Protein 7AB8 (pdb70)

Sequence (307 aa):
ENNCLNAAKACNLNDTCKKYRSAYISPCTSRVSTAEVCNKRKCHKALRQFFDDKVPPKHSYGMLYCSCPLGDQSACSERRRQTIVPACSYEDKERPNCLTLQVSCKTNYICRSRLADFFTNCQQPEPLSLSGCLKENYADCLLSYSGLIGTVMTPNYLRSSPKISVSPFCDCSSSSGNSKEECDRFTEFFTDNACLRNAIQAFGNGTGSEFLEQGRGCLLKEIHLNVTDLDLGYRTKEELIFRYCSGPCHDAETNYDKILNNLTHNKKLDKDTPSRTCCRPIAFDDDISFLDDSLEYHTLKKHSAKKCACV

Nearest PDB structures (foldseek):
  7ab8-assembly1_A  TM=1.005E+00  e=1.266E-38  Danio rerio
  8os6-assembly1_I  TM=9.815E-01  e=1.577E-31  Danio rerio
  8os6-assembly1_Q  TM=9.746E-01  e=8.731E-32  Danio rerio
  8os6-assembly1_K  TM=9.728E-01  e=1.507E-30  Danio rerio
  7aml-assembly1_E  TM=9.834E-01  e=1.692E-29  Danio rerio

Structure (mmCIF, N/CA/C/O backbone):
data_7AB8
#
_entry.id   7AB8
#
_cell.length_a   125.067
_cell.length_b   55.544
_cell.length_c   70.961
_cell.angle_alpha   90.000
_cell.angle_beta   90.000
_cell.angle_gamma   90.000
#
_symmetry.space_group_name_H-M   'P 21 21 2'
#
loop_
_entity.id
_entity.type
_entity.pdbx_description
1 polymer 'GDNF family receptor alpha'
2 polymer 'Glial cell line-derived neurotrophic factor'
3 branched 2-acetamido-2-deoxy-beta-D-glucopyranose-(1-4)-2-acetamido-2-deoxy-beta-D-glucopyranose
4 non-polymer 1,2-ETHANEDIOL
5 non-polymer DI(HYDROXYETHYL)ETHER
6 water water
#
loop_
_atom_site.group_PDB
_atom_site.id
_atom_site.type_symbol
_atom_site.label_atom_id
_atom_site.label_alt_id
_atom_site.label_comp_id
_atom_site.label_asym_id
_atom_site.label_entity_id
_atom_site.label_seq_id
_atom_site.pdbx_PDB_ins_code
_atom_site.Cartn_x
_atom_site.Cartn_y
_atom_site.Cartn_z
_atom_site.occupancy
_atom_site.B_iso_or_equiv
_atom_site.auth_seq_id
_atom_site.auth_comp_id
_atom_site.auth_asym_id
_atom_site.auth_atom_id
_atom_site.pdbx_PDB_model_num
ATOM 1 N N . GLU A 1 1 ? -26.55100 -7.98900 0.12000 1.000 36.61608 150 GLU A N 1
ATOM 2 C CA . GLU A 1 1 ? -26.00400 -6.72300 -0.35400 1.000 40.72201 150 GLU A CA 1
ATOM 3 C C . GLU A 1 1 ? -26.81000 -6.17300 -1.52800 1.000 38.29784 150 GLU A C 1
ATOM 4 O O . GLU A 1 1 ? -27.54000 -6.90900 -2.19200 1.000 39.86569 150 GLU A O 1
ATOM 15 N N . ASN A 1 2 ? -26.67200 -4.87200 -1.77400 1.000 34.44832 151 ASN A N 1
ATOM 16 C CA . ASN A 1 2 ? -27.31100 -4.21500 -2.91200 1.000 29.78215 151 ASN A CA 1
ATOM 17 C C . ASN A 1 2 ? -26.40300 -4.39900 -4.12300 1.000 32.87172 151 ASN A C 1
ATOM 18 O O . ASN A 1 2 ? -25.38500 -3.71800 -4.26200 1.000 22.58188 151 ASN A O 1
ATOM 29 N N . ASN A 1 3 ? -26.78000 -5.32300 -5.01200 1.000 22.78819 152 ASN A N 1
ATOM 30 C CA . ASN A 1 3 ? -25.93200 -5.63500 -6.15900 1.000 18.95225 152 ASN A CA 1
ATOM 31 C C . ASN A 1 3 ? -25.83600 -4.45500 -7.12100 1.000 17.01781 152 ASN A C 1
ATOM 32 O O . ASN A 1 3 ? -24.78300 -4.23100 -7.73000 1.000 14.28308 152 ASN A O 1
ATOM 43 N N . CYS A 1 4 ? -26.92000 -3.69100 -7.27800 1.000 13.63551 153 CYS A N 1
ATOM 44 C CA . CYS A 1 4 ? -26.868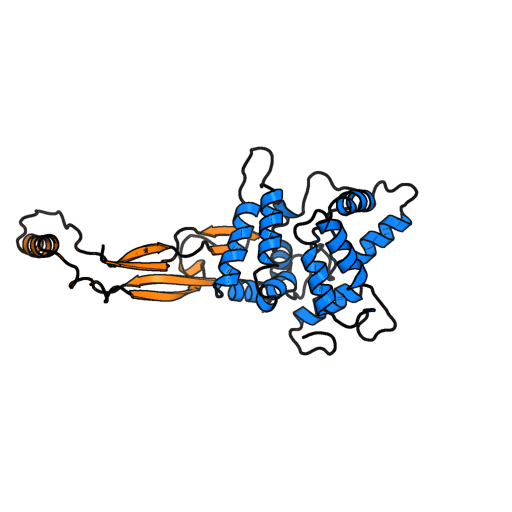00 -2.53100 -8.16400 1.000 18.69471 153 CYS A CA 1
ATOM 45 C C . CYS A 1 4 ? -25.97800 -1.43800 -7.58500 1.000 14.77025 153 CYS A C 1
ATOM 46 O O . CYS A 1 4 ? -25.27700 -0.74200 -8.32900 1.000 16.40008 153 CYS A O 1
ATOM 53 N N . LEU A 1 5 ? -25.99300 -1.27000 -6.26000 1.000 17.74078 154 LEU A N 1
ATOM 54 C CA . LEU A 1 5 ? -25.09900 -0.30300 -5.63200 1.000 15.60521 154 LEU A CA 1
ATOM 55 C C . LEU A 1 5 ? -23.64800 -0.75000 -5.74000 1.000 12.86513 154 LEU A C 1
ATOM 56 O O . LEU A 1 5 ? -22.75900 0.07100 -5.99600 1.000 18.03437 154 LEU A O 1
ATOM 72 N N . ASN A 1 6 ? -23.38800 -2.04700 -5.54800 1.000 12.29653 155 ASN A N 1
ATOM 73 C CA . ASN A 1 6 ? -22.03200 -2.56200 -5.70300 1.000 18.07176 155 ASN A CA 1
ATOM 74 C C . ASN A 1 6 ? -21.52900 -2.36600 -7.12800 1.000 13.83229 155 ASN A C 1
ATOM 75 O O . ASN A 1 6 ? -20.35100 -2.05800 -7.34300 1.000 21.68784 155 ASN A O 1
ATOM 86 N N . ALA A 1 7 ? -22.41100 -2.53800 -8.11500 1.000 13.66122 156 ALA A N 1
ATOM 87 C CA . ALA A 1 7 ? -22.01500 -2.32700 -9.50300 1.000 15.97918 156 ALA A CA 1
ATOM 88 C C . ALA A 1 7 ? -21.71500 -0.85900 -9.77600 1.000 17.17982 156 ALA A C 1
ATOM 89 O O . ALA A 1 7 ? -20.81400 -0.53900 -10.56100 1.000 12.27576 156 ALA A O 1
ATOM 96 N N . ALA A 1 8 ? -22.45900 0.04900 -9.14100 1.000 12.89708 157 ALA A N 1
ATOM 97 C CA . ALA A 1 8 ? -22.19100 1.47300 -9.31600 1.000 13.18913 157 ALA A CA 1
ATOM 98 C C . ALA A 1 8 ? -20.86700 1.86300 -8.67400 1.000 20.38376 157 ALA A C 1
ATOM 99 O O . ALA A 1 8 ? -20.12500 2.69100 -9.21600 1.000 16.16519 157 ALA A O 1
ATOM 106 N N . LYS A 1 9 ? -20.55600 1.27600 -7.51800 1.000 16.65099 158 LYS A N 1
ATOM 107 C CA . LYS A 1 9 ? -19.27300 1.52800 -6.87400 1.000 15.87704 158 LYS A CA 1
ATOM 108 C C . LYS A 1 9 ? -18.12200 1.02600 -7.73400 1.000 19.90816 158 LYS A C 1
ATOM 109 O O . LYS A 1 9 ? -17.14100 1.74300 -7.96200 1.000 13.81393 158 LYS A O 1
ATOM 128 N N . ALA A 1 10 ? -18.22800 -0.21300 -8.22000 1.000 17.48249 159 ALA A N 1
ATOM 129 C CA . ALA A 1 10 ? -17.18100 -0.77300 -9.06700 1.000 22.11276 159 ALA A CA 1
ATOM 130 C C . ALA A 1 10 ? -16.97100 0.06000 -10.32400 1.000 23.28710 159 ALA A C 1
ATOM 131 O O . ALA A 1 10 ? -15.84000 0.17300 -10.81300 1.000 30.55503 159 ALA A O 1
ATOM 138 N N . CYS A 1 11 ? -18.04000 0.65700 -10.85300 1.000 23.81953 160 CYS A N 1
ATOM 139 C CA . CYS A 1 11 ? -17.91900 1.48100 -12.05100 1.000 16.48850 160 CYS A CA 1
ATOM 140 C C . CYS A 1 11 ? -17.15600 2.76800 -11.76100 1.000 20.37012 160 CYS A C 1
ATOM 141 O O . CYS A 1 11 ? -16.23800 3.13700 -12.50200 1.000 11.10949 160 CYS A O 1
ATOM 148 N N . ASN A 1 12 ? -17.52400 3.46700 -10.68400 1.000 14.22575 161 ASN A N 1
ATOM 149 C CA . ASN A 1 12 ? -16.85100 4.71500 -10.34300 1.000 21.15421 161 ASN A CA 1
ATOM 150 C C . ASN A 1 12 ? -15.40200 4.49800 -9.92800 1.000 21.97833 161 ASN A C 1
ATOM 151 O O . ASN A 1 12 ? -14.61100 5.44700 -9.96700 1.000 18.82659 161 ASN A O 1
ATOM 162 N N . LEU A 1 13 ? -15.03500 3.28000 -9.53400 1.000 21.08768 162 LEU A N 1
ATOM 163 C CA . LEU A 1 13 ? -13.65100 2.94900 -9.22500 1.000 31.81925 162 LEU A CA 1
ATOM 164 C C . LEU A 1 13 ? -12.87200 2.48300 -10.44700 1.000 25.61298 162 LEU A C 1
ATOM 165 O O . LEU A 1 13 ? -11.67800 2.19100 -10.32900 1.000 31.40015 162 LEU A O 1
ATOM 181 N N . ASN A 1 14 ? -13.51600 2.40300 -11.60800 1.000 26.62484 163 ASN A N 1
ATOM 182 C CA . ASN A 1 14 ? -12.86000 2.06800 -12.86400 1.000 25.98489 163 ASN A CA 1
ATOM 183 C C . ASN A 1 14 ? -12.83300 3.30700 -13.74600 1.000 21.66391 163 ASN A C 1
ATOM 184 O O . ASN A 1 14 ? -13.87900 3.91500 -13.99700 1.000 21.06518 163 ASN A O 1
ATOM 195 N N . ASP A 1 15 ? -11.63800 3.67700 -14.21500 1.000 29.17245 164 ASP A N 1
ATOM 196 C CA . ASP A 1 15 ? -11.48000 4.93100 -14.94800 1.000 24.69155 164 ASP A CA 1
ATOM 197 C C . ASP A 1 15 ? -12.32900 4.95300 -16.21400 1.000 23.92340 164 ASP A C 1
ATOM 198 O O . ASP A 1 15 ? -12.90900 5.98800 -16.56100 1.000 27.35412 164 ASP A O 1
ATOM 207 N N . THR A 1 16 ? -12.41500 3.82200 -16.91600 1.000 25.05733 165 THR A N 1
ATOM 208 C CA . THR A 1 16 ? -13.18100 3.78300 -18.15800 1.000 19.35748 165 THR A CA 1
ATOM 209 C C . THR A 1 16 ? -14.67600 3.88800 -17.88800 1.000 20.55367 165 THR A C 1
ATOM 210 O O . THR A 1 16 ? -15.37500 4.69600 -18.51200 1.000 22.10942 165 THR A O 1
ATOM 221 N N . CYS A 1 17 ? -15.18700 3.07700 -16.95900 1.000 21.73425 166 CYS A N 1
ATOM 222 C CA . CYS A 1 17 ? -16.61900 3.09600 -16.67900 1.000 20.99233 166 CYS A CA 1
ATOM 223 C C . CYS A 1 17 ? -17.04200 4.41300 -16.04000 1.000 19.66921 166 CYS A C 1
ATOM 224 O O . CYS A 1 17 ? -18.10100 4.95500 -16.37500 1.000 12.30961 166 CYS A O 1
ATOM 231 N N . LYS A 1 18 ? -16.23200 4.93900 -15.11800 1.000 18.70210 167 LYS A N 1
ATOM 232 C CA . LYS A 1 18 ? -16.55900 6.21100 -14.47900 1.000 17.94124 167 LYS A CA 1
ATOM 233 C C . LYS A 1 18 ? -16.69100 7.32500 -15.50900 1.000 17.62954 167 LYS A C 1
ATOM 234 O O . LYS A 1 18 ? -17.63200 8.12500 -15.45900 1.000 19.38075 167 LYS A O 1
ATOM 253 N N . LYS A 1 19 ? -15.75400 7.38600 -16.45700 1.000 25.32068 168 LYS A N 1
ATOM 254 C CA . LYS A 1 19 ? -15.75700 8.46000 -17.44600 1.000 16.33421 168 LYS A CA 1
ATOM 255 C C . LYS A 1 19 ? -17.01000 8.41400 -18.31100 1.000 20.45943 168 LYS A C 1
ATOM 256 O O . LYS A 1 19 ? -17.71300 9.42000 -18.46300 1.000 18.23331 168 LYS A O 1
ATOM 275 N N . TYR A 1 20 ? -17.31100 7.24900 -18.88600 1.000 14.57532 169 TYR A N 1
ATOM 276 C CA . TYR A 1 20 ? -18.41900 7.15200 -19.82600 1.000 19.26050 169 TYR A CA 1
ATOM 277 C C . TYR A 1 20 ? -19.77600 7.08300 -19.14000 1.000 17.09368 169 TYR A C 1
ATOM 278 O O . TYR A 1 20 ? -20.78700 7.41400 -19.76800 1.000 19.89568 169 TYR A O 1
ATOM 296 N N . ARG A 1 21 ? -19.82600 6.67000 -17.87200 1.000 16.99275 170 ARG A N 1
ATOM 297 C CA . ARG A 1 21 ? -21.07100 6.77700 -17.11900 1.000 15.34145 170 ARG A CA 1
ATOM 298 C C . ARG A 1 21 ? -21.45000 8.23800 -16.91400 1.000 18.73287 170 ARG A C 1
ATOM 299 O O . ARG A 1 21 ? -22.59200 8.63700 -17.17300 1.000 13.34072 170 ARG A O 1
ATOM 320 N N . SER A 1 22 ? -20.49700 9.05200 -16.45300 1.000 18.59198 171 SER A N 1
ATOM 321 C CA . SER A 1 22 ? -20.74400 10.48400 -16.33000 1.000 17.24081 171 SER A CA 1
ATOM 322 C C . SER A 1 22 ? -20.96900 11.12800 -17.69000 1.000 19.25276 171 SER A C 1
ATOM 323 O O . SER A 1 22 ? -21.68200 12.13300 -17.79200 1.000 17.27809 171 SER A O 1
ATOM 331 N N . ALA A 1 23 ? -20.37900 10.56000 -18.74500 1.000 15.33830 172 ALA A N 1
ATOM 332 C CA . ALA A 1 23 ? -20.51700 11.12800 -20.08000 1.000 13.68958 172 ALA A CA 1
ATOM 333 C C . ALA A 1 23 ? -21.93600 11.01500 -20.62100 1.000 16.22021 172 ALA A C 1
ATOM 334 O O . ALA A 1 23 ? -22.28400 11.74400 -21.55500 1.000 14.13812 172 ALA A O 1
ATOM 341 N N . TYR A 1 24 ? -22.75900 10.11900 -20.07400 1.000 20.13849 173 TYR A N 1
ATOM 342 C CA . TYR A 1 24 ? -24.16400 10.07400 -20.45600 1.000 14.07014 173 TYR A CA 1
ATOM 343 C C . TYR A 1 24 ? -25.09900 10.63200 -19.39800 1.000 8.43339 173 TYR A C 1
ATOM 344 O O . TYR A 1 24 ? -26.17400 11.11900 -19.7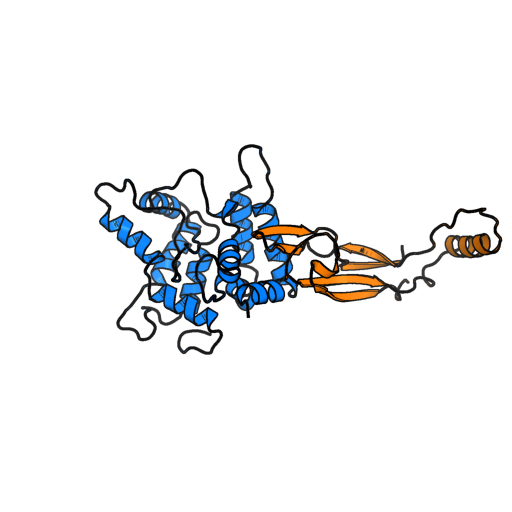4400 1.000 15.30256 173 TYR A O 1
ATOM 362 N N . ILE A 1 25 ? -24.70900 10.60000 -18.12300 1.000 11.01506 174 ILE A N 1
ATOM 363 C CA . ILE A 1 25 ? -25.55600 11.18400 -17.09000 1.000 13.82379 174 ILE A CA 1
ATOM 364 C C . ILE A 1 25 ? -25.65200 12.69800 -17.26000 1.000 13.57193 174 ILE A C 1
ATOM 365 O O . ILE A 1 25 ? -26.70500 13.29300 -16.99300 1.000 17.43447 174 ILE A O 1
ATOM 381 N N . SER A 1 26 ? -24.57800 13.34500 -17.74000 1.000 13.98856 175 SER A N 1
ATOM 382 C CA . SER A 1 26 ? -24.62500 14.79800 -17.91800 1.000 23.77736 175 SER A CA 1
ATOM 383 C C . SER A 1 26 ? -25.61500 15.20700 -19.00200 1.000 9.09397 175 SER A C 1
ATOM 384 O O . SER A 1 26 ? -26.51800 16.01400 -18.71700 1.000 16.56813 175 SER A O 1
ATOM 392 N N . PRO A 1 27 ? -25.52900 14.70500 -20.24300 1.000 13.89704 176 PRO A N 1
ATOM 393 C CA . PRO A 1 27 ? -26.53900 15.10500 -21.23700 1.000 15.99130 176 PRO A CA 1
ATOM 394 C C . PRO A 1 27 ? -27.93200 14.58600 -20.92500 1.000 20.20751 176 PRO A C 1
ATOM 395 O O . PRO A 1 27 ? -28.91600 15.22200 -21.32200 1.000 18.62801 176 PRO A O 1
ATOM 406 N N . CYS A 1 28 ? -28.05700 13.45800 -20.22900 1.000 17.28723 177 CYS A N 1
ATOM 407 C CA . CYS A 1 28 ? -29.38600 12.96400 -19.89500 1.000 19.78072 177 CYS A CA 1
ATOM 408 C C . CYS A 1 28 ? -30.00600 13.67900 -18.69600 1.000 13.72419 177 CYS A C 1
ATOM 409 O O . CYS A 1 28 ? -31.14500 13.35900 -18.33200 1.000 14.86679 177 CYS A O 1
ATOM 416 N N . THR A 1 29 ? -29.29200 14.62300 -18.06400 1.000 18.92579 178 THR A N 1
ATOM 417 C CA . THR A 1 29 ? -29.84700 15.39000 -16.95500 1.000 18.27472 178 THR A CA 1
ATOM 418 C C . THR A 1 29 ? -29.67500 16.89500 -17.12000 1.000 20.25040 178 THR A C 1
ATOM 419 O O . THR A 1 29 ? -29.97000 17.63900 -16.18000 1.000 16.61226 178 THR A O 1
ATOM 430 N N . SER A 1 30 ? -29.22100 17.36700 -18.28100 1.000 20.90122 179 SER A N 1
ATOM 431 C CA . SER A 1 30 ? -28.94200 18.78400 -18.49900 1.000 19.55660 179 SER A CA 1
ATOM 432 C C . SER A 1 30 ? -30.04600 19.38400 -19.35900 1.000 18.56695 179 SER A C 1
ATOM 433 O O . SER A 1 30 ? -30.18700 19.03500 -20.53600 1.000 19.40896 179 SER A O 1
ATOM 441 N N . ARG A 1 31 ? -30.82100 20.28800 -18.76900 1.000 16.85812 180 ARG A N 1
ATOM 442 C CA . ARG A 1 31 ? -31.84300 21.00900 -19.51200 1.000 17.68155 180 ARG A CA 1
ATOM 443 C C . ARG A 1 31 ? -31.19400 22.02300 -20.44800 1.000 18.53971 180 ARG A C 1
ATOM 444 O O . ARG A 1 31 ? -30.26800 22.74200 -20.06300 1.000 35.73837 180 ARG A O 1
ATOM 465 N N . VAL A 1 32 ? -31.67600 22.07000 -21.69000 1.000 16.91514 181 VAL A N 1
ATOM 466 C CA . VAL A 1 32 ? -31.16200 22.99200 -22.69600 1.000 20.03231 181 VAL A CA 1
ATOM 467 C C . VAL A 1 32 ? -32.24400 23.89000 -23.27500 1.000 25.12386 181 VAL A C 1
ATOM 468 O O . VAL A 1 32 ? -31.93700 24.75100 -24.10600 1.000 17.37909 181 VAL A O 1
ATOM 481 N N . SER A 1 33 ? -33.49900 23.71200 -22.87000 1.000 20.54896 182 SER A N 1
ATOM 482 C CA . SER A 1 33 ? -34.58200 24.58600 -23.29300 1.000 16.42796 182 SER A CA 1
ATOM 483 C C . SER A 1 33 ? -35.66900 24.54200 -22.23200 1.000 18.74454 182 SER A C 1
ATOM 484 O O . SER A 1 33 ? -35.71500 23.63100 -21.40300 1.000 16.73792 182 SER A O 1
ATOM 492 N N . THR A 1 34 ? -36.55500 25.53400 -22.26700 1.000 15.68738 183 THR A N 1
ATOM 493 C CA . THR A 1 34 ? -37.61600 25.59400 -21.26800 1.000 18.66056 183 THR A CA 1
ATOM 494 C C . THR A 1 34 ? -38.72200 24.57600 -21.50500 1.000 17.01194 183 THR A C 1
ATOM 495 O O . THR A 1 34 ? -39.63600 24.48200 -20.67600 1.000 22.29211 183 THR A O 1
ATOM 506 N N . ALA A 1 35 ? -38.67000 23.81400 -22.59800 1.000 17.73152 184 ALA A N 1
ATOM 507 C CA . ALA A 1 35 ? -39.73500 22.88600 -22.94000 1.000 31.45484 184 ALA A CA 1
ATOM 508 C C . ALA A 1 35 ? -39.36700 21.42700 -22.72900 1.000 21.81207 184 ALA A C 1
ATOM 509 O O . ALA A 1 35 ? -40.26500 20.58100 -22.70700 1.000 31.98159 184 ALA A O 1
ATOM 516 N N . GLU A 1 36 ? -38.08300 21.10900 -22.59500 1.000 25.17034 185 GLU A N 1
ATOM 517 C CA . GLU A 1 36 ? -37.63800 19.72900 -22.53300 1.000 40.61896 185 GLU A CA 1
ATOM 518 C C . GLU A 1 36 ? -36.60600 19.59900 -21.42700 1.000 37.25887 185 GLU A C 1
ATOM 519 O O . GLU A 1 36 ? -35.71600 20.44600 -21.29100 1.000 30.50855 185 GLU A O 1
ATOM 531 N N . VAL A 1 37 ? -36.72900 18.52500 -20.64200 1.000 32.33082 186 VAL A N 1
ATOM 532 C CA . VAL A 1 37 ? -35.81500 18.31900 -19.52300 1.000 25.78524 186 VAL A CA 1
ATOM 533 C C . VAL A 1 37 ? -34.40700 18.00000 -19.99700 1.000 18.92377 186 VAL A C 1
ATOM 534 O O . VAL A 1 37 ? -33.45800 18.08100 -19.21200 1.000 27.38082 186 VAL A O 1
ATOM 547 N N . CYS A 1 38 ? -34.24200 17.63900 -21.26600 1.000 19.08087 187 CYS A N 1
ATOM 548 C CA . CYS A 1 38 ? -32.95200 17.18100 -21.75900 1.000 14.16191 187 CYS A CA 1
ATOM 549 C C . CYS A 1 38 ? -32.92700 17.28400 -23.27500 1.000 11.61955 187 CYS A C 1
ATOM 550 O O . CYS A 1 38 ? -33.95900 17.46700 -23.92500 1.000 25.28256 187 CYS A O 1
ATOM 557 N N . ASN A 1 39 ? -31.72300 17.15800 -23.82800 1.000 12.75595 188 ASN A N 1
ATOM 558 C CA . ASN A 1 39 ? -31.53800 16.89200 -25.25300 1.000 17.24691 188 ASN A CA 1
ATOM 559 C C . ASN A 1 39 ? -31.57900 15.37800 -25.41100 1.000 17.91334 188 ASN A C 1
ATOM 560 O O . ASN A 1 39 ? -30.58500 14.68900 -25.16900 1.000 17.67574 188 ASN A O 1
ATOM 571 N N . LYS A 1 40 ? -32.74200 14.85600 -25.81000 1.000 23.63611 189 LYS A N 1
ATOM 572 C CA . LYS A 1 40 ? -32.92200 13.41000 -25.88800 1.000 23.73971 189 LYS A CA 1
ATOM 573 C C . LYS A 1 40 ? -31.97900 12.77700 -26.90200 1.000 19.55737 189 LYS A C 1
ATOM 574 O O . LYS A 1 40 ? -31.52600 11.64300 -26.70100 1.000 25.12324 189 LYS A O 1
ATOM 593 N N . ARG A 1 41 ? -31.67900 13.48500 -27.99400 1.000 21.51533 190 ARG A N 1
ATOM 594 C CA . ARG A 1 41 ? -30.72700 12.98200 -28.98000 1.000 23.73297 190 ARG A CA 1
ATOM 595 C C . ARG A 1 41 ? -29.37600 12.70600 -28.33700 1.000 19.97883 190 ARG A C 1
ATOM 596 O O . ARG A 1 41 ? -28.84700 11.59200 -28.41400 1.000 23.78494 190 ARG A O 1
ATOM 617 N N . LYS A 1 42 ? -28.80000 13.72400 -27.69200 1.000 24.68770 191 LYS A N 1
ATOM 618 C CA . LYS A 1 42 ? -27.49300 13.56100 -27.06800 1.000 21.66575 191 LYS A CA 1
ATOM 619 C C . LYS A 1 42 ? -27.53500 12.55800 -25.92100 1.000 17.41621 191 LYS A C 1
ATOM 620 O O . LYS A 1 42 ? -26.53200 11.89200 -25.64300 1.000 17.33698 191 LYS A O 1
ATOM 639 N N . CYS A 1 43 ? -28.67600 12.43000 -25.24000 1.000 19.41852 192 CYS A N 1
ATOM 640 C CA . CYS A 1 43 ? -28.78000 11.42800 -24.18400 1.000 22.71420 192 CYS A CA 1
ATOM 641 C C . CYS A 1 43 ? -28.69100 10.01500 -24.76300 1.000 13.00561 192 CYS A C 1
ATOM 642 O O . CYS A 1 43 ? -27.92000 9.18000 -24.28100 1.000 11.98907 192 CYS A O 1
ATOM 649 N N . HIS A 1 44 ? -29.43500 9.74900 -25.84100 1.000 17.32260 193 HIS A N 1
ATOM 650 C CA . HIS A 1 44 ? -29.36900 8.43400 -26.47600 1.000 13.77488 193 HIS A CA 1
ATOM 651 C C . HIS A 1 44 ? -27.99000 8.17600 -27.06500 1.000 15.11946 193 HIS A C 1
ATOM 652 O O . HIS A 1 44 ? -27.46600 7.06100 -26.96700 1.000 20.88846 193 HIS A O 1
ATOM 666 N N . LYS A 1 45 ? -27.38600 9.19800 -27.67600 1.000 16.98097 194 LYS A N 1
ATOM 667 C CA . LYS A 1 45 ? -26.06800 9.03900 -28.28300 1.000 18.45431 194 LYS A CA 1
ATOM 668 C C . LYS A 1 45 ? -25.02500 8.66100 -27.23900 1.000 14.06823 194 LYS A C 1
ATOM 669 O O . LYS A 1 45 ? -24.21500 7.75200 -27.45100 1.000 17.37570 194 LYS A O 1
ATOM 688 N N . ALA A 1 46 ? -25.03400 9.35100 -26.09600 1.000 14.31748 195 ALA A N 1
ATOM 689 C CA . ALA A 1 46 ? -24.07000 9.04900 -25.04500 1.000 11.48230 195 ALA A CA 1
ATOM 690 C C . ALA A 1 46 ? -24.37000 7.71600 -24.37200 1.000 13.79474 195 ALA A C 1
ATOM 691 O O . ALA A 1 46 ? -23.44800 7.04200 -23.89800 1.000 14.30707 195 ALA A O 1
ATOM 698 N N . LEU A 1 47 ? -25.64500 7.32000 -24.31800 1.000 13.01259 196 LEU A N 1
ATOM 699 C CA . LEU A 1 47 ? -25.98500 5.99200 -23.81900 1.000 22.72272 196 LEU A CA 1
ATOM 700 C C . LEU A 1 47 ? -25.42300 4.90700 -24.72600 1.000 21.45597 196 LEU A C 1
ATOM 701 O O . LEU A 1 47 ? -24.86600 3.91200 -24.24700 1.000 17.85616 196 LEU A O 1
ATOM 717 N N . ARG A 1 48 ? -25.56400 5.08100 -26.04400 1.000 18.69276 197 ARG A N 1
ATOM 718 C CA . ARG A 1 48 ? -24.98000 4.12900 -26.98400 1.000 25.89240 197 ARG A CA 1
ATOM 719 C C . ARG A 1 48 ? -23.46800 4.06000 -26.82400 1.000 19.77792 197 ARG A C 1
ATOM 720 O O . ARG A 1 48 ? -22.87400 2.97900 -26.90600 1.000 18.69574 197 ARG A O 1
ATOM 741 N N . GLN A 1 49 ? -22.83200 5.20900 -26.58700 1.000 12.39164 198 GLN A N 1
ATOM 742 C CA . GLN A 1 49 ? -21.38700 5.23600 -26.39100 1.000 19.18762 198 GLN A CA 1
ATOM 743 C C . GLN A 1 49 ? -20.98200 4.46200 -25.14200 1.000 19.42522 198 GLN A C 1
ATOM 744 O O . GLN A 1 49 ? -19.94800 3.78500 -25.13100 1.000 17.44039 198 GLN A O 1
ATOM 758 N N . PHE A 1 50 ? -21.79100 4.54200 -24.08200 1.000 21.43339 199 PHE A N 1
ATOM 759 C CA . PHE A 1 50 ? -21.44900 3.86400 -22.83400 1.000 14.94592 199 PHE A CA 1
ATOM 760 C C . PHE A 1 50 ? -21.38600 2.35400 -23.02600 1.000 15.39844 199 PHE A C 1
ATOM 761 O O . PHE A 1 50 ? -20.43200 1.70100 -22.59000 1.000 17.79178 199 PHE A O 1
ATOM 778 N N . PHE A 1 51 ? -22.39300 1.77900 -23.68100 1.000 14.86354 200 PHE A N 1
ATOM 779 C CA . PHE A 1 51 ? -22.41700 0.33500 -23.87300 1.000 25.82087 200 PHE A CA 1
ATOM 780 C C . PHE A 1 51 ? -21.46600 -0.12900 -24.96700 1.000 25.35895 200 PHE A C 1
ATOM 781 O O . PHE A 1 51 ? -21.12800 -1.31700 -25.01200 1.000 33.80973 200 PHE A O 1
ATOM 798 N N A ASP A 1 52 ? -21.02900 0.77400 -25.84700 0.560 32.68491 201 ASP A N 1
ATOM 799 N N B ASP A 1 52 ? -21.02000 0.77400 -25.84300 0.440 32.62103 201 ASP A N 1
ATOM 800 C CA A ASP A 1 52 ? -20.06800 0.40600 -26.88000 0.560 34.07649 201 ASP A CA 1
ATOM 801 C CA B ASP A 1 52 ? -20.06500 0.39300 -26.87600 0.440 34.03235 201 ASP A CA 1
ATOM 802 C C A ASP A 1 52 ? -18.63500 0.43700 -26.36500 0.560 29.36835 201 ASP A C 1
ATOM 803 C C B ASP A 1 52 ? -18.62800 0.44400 -26.37400 0.440 29.40858 201 ASP A C 1
ATOM 804 O O A ASP A 1 52 ? -17.80900 -0.37400 -26.79900 0.560 33.67275 201 ASP A O 1
ATOM 805 O O B ASP A 1 52 ? -17.79300 -0.35000 -26.82200 0.440 33.69977 201 ASP A O 1
ATOM 822 N N . LYS A 1 53 ? -18.32200 1.35000 -25.44400 1.000 25.70928 202 LYS A N 1
ATOM 823 C CA . LYS A 1 53 ? -16.95100 1.55000 -24.99200 1.000 23.63761 202 LYS A CA 1
ATOM 824 C C . LYS A 1 53 ? -16.65000 0.96200 -23.61800 1.000 30.80011 202 LYS A C 1
ATOM 825 O O . LYS A 1 53 ? -15.47400 0.74400 -23.30700 1.000 23.44433 202 LYS A O 1
ATOM 845 N N . VAL A 1 54 ? -17.65800 0.70400 -22.79000 1.000 26.85652 203 VAL A N 1
ATOM 846 C CA . VAL A 1 54 ? -17.41600 0.15200 -21.45800 1.000 24.53527 203 VAL A CA 1
ATOM 847 C C . VAL A 1 54 ? -17.49200 -1.36900 -21.52600 1.000 18.83387 203 VAL A C 1
ATOM 848 O O . VAL A 1 54 ? -18.43600 -1.91500 -22.11700 1.000 20.84101 203 VAL A O 1
ATOM 861 N N . PRO A 1 55 ? -16.52500 -2.08500 -20.95400 1.000 19.30802 204 PRO A N 1
ATOM 862 C CA . PRO A 1 55 ? -16.57100 -3.54300 -21.00200 1.000 30.97688 204 PRO A CA 1
ATOM 863 C C . PRO A 1 55 ? -17.82700 -4.06500 -20.33300 1.000 26.29587 204 PRO A C 1
ATOM 864 O O . PRO A 1 55 ? -18.34800 -3.45100 -19.38300 1.000 22.97096 204 PRO A O 1
ATOM 875 N N . PRO A 1 56 ? -18.35200 -5.20100 -20.80100 1.000 28.12268 205 PRO A N 1
ATOM 876 C CA . PRO A 1 56 ? -19.63800 -5.68900 -20.27400 1.000 32.21909 205 PRO A CA 1
ATOM 877 C C . PRO A 1 56 ? -19.64200 -5.96000 -18.78000 1.000 25.81114 205 PRO A C 1
ATOM 878 O O . PRO A 1 56 ? -20.68600 -5.77900 -18.14200 1.000 23.54351 205 PRO A O 1
ATOM 889 N N . LYS A 1 57 ? -18.51700 -6.38000 -18.19400 1.000 24.40682 206 LYS A N 1
ATOM 890 C CA . LYS A 1 57 ? -18.51100 -6.69700 -16.76800 1.000 20.56610 206 LYS A CA 1
ATOM 891 C C . LYS A 1 57 ? -18.92400 -5.49900 -15.92100 1.000 26.32572 206 LYS A C 1
ATOM 892 O O . LYS A 1 57 ? -19.47600 -5.67200 -14.82800 1.000 21.98586 206 LYS A O 1
ATOM 911 N N . HIS A 1 58 ? -18.68100 -4.28300 -16.40900 1.000 19.05513 207 HIS A N 1
ATOM 912 C CA . HIS A 1 58 ? -19.14300 -3.08000 -15.72800 1.000 23.59774 207 HIS A CA 1
ATOM 913 C C . HIS A 1 58 ? -20.48000 -2.58900 -16.27100 1.000 21.21364 207 HIS A C 1
ATOM 914 O O . HIS A 1 58 ? -21.36700 -2.22500 -15.49000 1.000 19.53047 207 HIS A O 1
ATOM 928 N N . SER A 1 59 ? -20.64600 -2.57800 -17.59600 1.000 25.76273 208 SER A N 1
ATOM 929 C CA . SER A 1 59 ? -21.87600 -2.05400 -18.18200 1.000 15.85326 208 SER A CA 1
ATOM 930 C C . SER A 1 59 ? -23.04900 -3.00100 -17.95800 1.000 17.72540 208 SER A C 1
ATOM 931 O O . SER A 1 59 ? -24.15800 -2.55600 -17.64200 1.000 17.48904 208 SER A O 1
ATOM 939 N N . TYR A 1 60 ? -22.83300 -4.30900 -18.12500 1.000 17.49786 209 TYR A N 1
ATOM 940 C CA . TYR A 1 60 ? -23.88700 -5.26200 -17.79100 1.000 14.96383 209 TYR A CA 1
ATOM 941 C C . TYR A 1 60 ? -24.07700 -5.36800 -16.28500 1.000 15.77891 209 TYR A C 1
ATOM 942 O O . TYR A 1 60 ? -25.19100 -5.63200 -15.82000 1.000 20.45413 209 TYR A O 1
ATOM 960 N N . GLY A 1 61 ? -23.00000 -5.18700 -15.51400 1.000 18.99795 210 GLY A N 1
ATOM 961 C CA . GLY A 1 61 ? -23.10800 -5.26900 -14.06800 1.000 20.38253 210 GLY A CA 1
ATOM 962 C C . GLY A 1 61 ? -24.11400 -4.29500 -13.49400 1.000 13.87213 210 GLY A C 1
ATOM 963 O O . GLY A 1 61 ? -24.78700 -4.60100 -12.50500 1.000 19.77722 210 GLY A O 1
ATOM 967 N N . MET A 1 62 ? -24.24300 -3.11900 -14.10600 1.000 11.50484 211 MET A N 1
ATOM 968 C CA . MET A 1 62 ? -25.23600 -2.14000 -13.68400 1.000 12.86202 211 MET A CA 1
ATOM 969 C C . MET A 1 62 ? -26.58600 -2.36100 -14.35400 1.000 13.46640 211 MET A C 1
ATOM 970 O O . MET A 1 62 ? -27.62800 -2.23300 -13.70200 1.000 18.86230 211 MET A O 1
ATOM 984 N N . LEU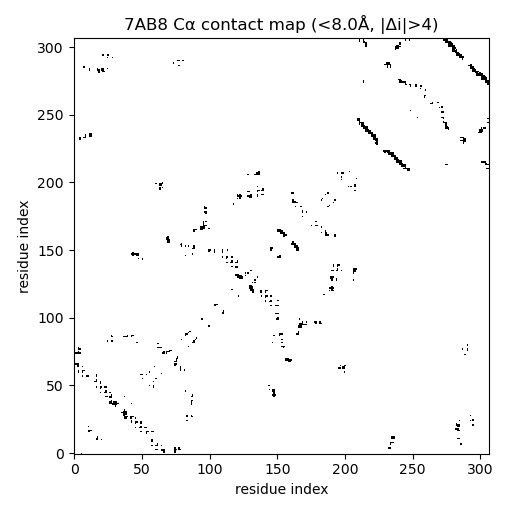 A 1 63 ? -26.59200 -2.69500 -15.64600 1.000 13.89709 212 LEU A N 1
ATOM 985 C CA . LEU A 1 63 ? -27.85500 -2.83400 -16.36300 1.000 11.89703 212 LEU A CA 1
ATOM 986 C C . LEU A 1 63 ? -28.59800 -4.09700 -15.94600 1.000 13.62610 212 LEU A C 1
ATOM 987 O O . LEU A 1 63 ? -29.83400 -4.10500 -15.88200 1.000 13.29342 212 LEU A O 1
ATOM 1003 N N . TYR A 1 64 ? -27.86800 -5.17400 -15.66000 1.000 16.27573 213 TYR A N 1
ATOM 1004 C CA . TYR A 1 64 ? -28.47000 -6.46400 -15.34600 1.000 19.94239 213 TYR A CA 1
ATOM 1005 C C . TYR A 1 64 ? -28.25300 -6.86600 -13.89000 1.000 14.47226 213 TYR A C 1
ATOM 1006 O O . TYR A 1 64 ? -28.25200 -8.05600 -13.56400 1.000 18.36984 213 TYR A O 1
ATOM 1024 N N . CYS A 1 65 ? -28.06600 -5.88800 -13.00400 1.000 21.66435 214 CYS A N 1
ATOM 1025 C CA . CYS A 1 65 ? -27.89900 -6.20500 -11.59300 1.000 17.26613 214 CYS A CA 1
ATOM 1026 C C . CYS A 1 65 ? -29.16500 -6.85900 -11.05300 1.000 17.94501 214 CYS A C 1
ATOM 1027 O O . CYS A 1 65 ? -30.28100 -6.55700 -11.48200 1.000 15.20596 214 CYS A O 1
ATOM 1034 N N . SER A 1 66 ? -2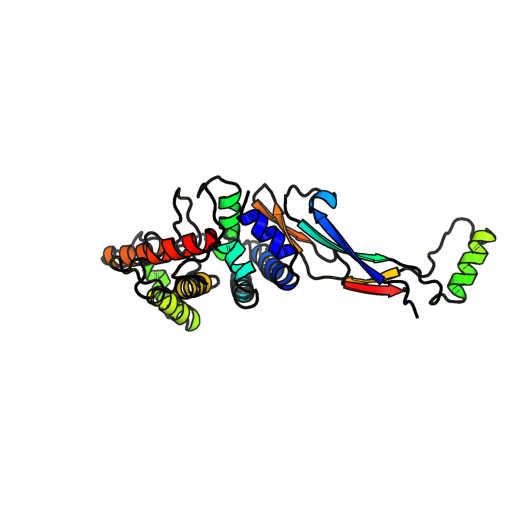8.98200 -7.77900 -10.11300 1.000 23.17462 215 SER A N 1
ATOM 1035 C CA . SER A 1 66 ? -30.08300 -8.54700 -9.55500 1.000 18.15494 215 SER A CA 1
ATOM 1036 C C . SER A 1 66 ? -30.57400 -7.90400 -8.26700 1.000 19.78732 215 SER A C 1
ATOM 1037 O O . SER A 1 66 ? -29.77600 -7.45500 -7.43700 1.000 24.11254 215 SER A O 1
ATOM 1045 N N . CYS A 1 67 ? -31.88900 -7.86600 -8.10100 1.000 18.22201 216 CYS A N 1
ATOM 1046 C CA . CYS A 1 67 ? -32.47900 -7.37100 -6.87100 1.000 17.20641 216 CYS A CA 1
ATOM 1047 C C . CYS A 1 67 ? -33.53800 -8.35800 -6.40900 1.000 17.36768 216 CYS A C 1
ATOM 1048 O O . CYS A 1 67 ? -34.14000 -9.06700 -7.23100 1.000 32.23904 216 CYS A O 1
ATOM 1055 N N . PRO A 1 68 ? -33.80600 -8.41000 -5.10600 1.000 25.20491 217 PRO A N 1
ATOM 1056 C CA . PRO A 1 68 ? -34.86200 -9.29500 -4.59500 1.000 35.59086 217 PRO A CA 1
ATOM 1057 C C . PRO A 1 68 ? -36.25600 -8.80300 -4.95300 1.000 42.72915 217 PRO A C 1
ATOM 1058 O O . PRO A 1 68 ? -37.10200 -9.58300 -5.40300 1.000 42.71741 217 PRO A O 1
ATOM 1069 N N . LEU A 1 69 ? -36.49800 -7.50900 -4.77100 1.000 44.72254 218 LEU A N 1
ATOM 1070 C CA . LEU A 1 69 ? -37.76700 -6.88800 -5.12300 1.000 45.68309 218 LEU A CA 1
ATOM 1071 C C . LEU A 1 69 ? -37.61300 -6.12100 -6.42900 1.000 41.06098 218 LEU A C 1
ATOM 1072 O O . LEU A 1 69 ? -36.64200 -5.38000 -6.60700 1.000 32.11011 218 LEU A O 1
ATOM 1088 N N . GLY A 1 70 ? -38.57300 -6.30000 -7.33800 1.000 46.08201 219 GLY A N 1
ATOM 1089 C CA . GLY A 1 70 ? -38.55000 -5.62100 -8.61800 1.000 25.04278 219 GLY A CA 1
ATOM 1090 C C . GLY A 1 70 ? -39.16500 -4.24200 -8.63400 1.000 43.00851 219 GLY A C 1
ATOM 1091 O O . GLY A 1 70 ? -39.11600 -3.56200 -9.66300 1.000 34.26354 219 GLY A O 1
ATOM 1095 N N . ASP A 1 71 ? -39.74700 -3.81100 -7.51800 1.000 32.77723 220 ASP A N 1
ATOM 1096 C CA . ASP A 1 71 ? -40.34000 -2.48700 -7.41200 1.000 52.68474 220 ASP A CA 1
ATOM 1097 C C . ASP A 1 71 ? -40.22400 -2.02000 -5.96900 1.000 42.67202 220 ASP A C 1
ATOM 1098 O O . ASP A 1 71 ? -40.15400 -2.83500 -5.04400 1.000 42.66379 220 ASP A O 1
ATOM 1107 N N . GLN A 1 72 ? -40.17100 -0.69500 -5.79600 1.000 38.84187 221 GLN A N 1
ATOM 1108 C CA . GLN A 1 72 ? -40.13500 -0.02800 -4.49600 1.000 59.86902 221 GLN A CA 1
ATOM 1109 C C . GLN A 1 72 ? -38.81800 -0.24200 -3.76000 1.000 58.22516 221 GLN A C 1
ATOM 1110 O O . GLN A 1 72 ? -38.57000 0.38700 -2.72600 1.000 56.16886 221 GLN A O 1
ATOM 1124 N N . SER A 1 73 ? -37.97800 -1.19300 -4.15100 1.000 46.32359 222 SER A N 1
ATOM 1125 C CA . SER A 1 73 ? -36.71000 -1.32800 -3.41600 1.000 39.67189 222 SER A CA 1
ATOM 1126 C C . SER A 1 73 ? -35.68300 -0.32800 -3.91800 1.000 36.42497 222 SER A C 1
ATOM 1127 O O . SER A 1 73 ? -35.81200 0.24500 -4.96800 1.000 29.39805 222 SER A O 1
ATOM 1135 N N . ALA A 1 74 ? -34.68400 -0.11900 -3.10200 1.000 21.23055 223 ALA A N 1
ATOM 1136 C CA . ALA A 1 74 ? -33.57400 0.78100 -3.40700 1.000 30.83825 223 ALA A CA 1
ATOM 1137 C C . ALA A 1 74 ? -32.71900 0.21100 -4.53400 1.000 25.46319 223 ALA A C 1
ATOM 1138 O O . ALA A 1 74 ? -32.31500 0.93900 -5.44900 1.000 18.20222 223 ALA A O 1
ATOM 1145 N N . CYS A 1 75 ? -32.41600 -1.09100 -4.45700 1.000 21.85638 224 CYS A N 1
ATOM 1146 C CA . CYS A 1 75 ? -31.88100 -1.85200 -5.58700 1.000 16.03390 224 CYS A CA 1
ATOM 1147 C C . CYS A 1 75 ? -32.64700 -1.60700 -6.88400 1.000 18.94488 224 CYS A C 1
ATOM 1148 O O . CYS A 1 75 ? -32.06700 -1.18800 -7.88800 1.000 17.12768 224 CYS A O 1
ATOM 1155 N N . SER A 1 76 ? -33.94600 -1.92700 -6.90000 1.000 21.66490 225 SER A N 1
ATOM 1156 C CA . SER A 1 76 ? -34.67600 -1.95700 -8.16300 1.000 29.27199 225 SER A CA 1
ATOM 1157 C C . SER A 1 76 ? -34.88700 -0.56500 -8.72600 1.000 14.46103 225 SER A C 1
ATOM 1158 O O . SER A 1 76 ? -34.91900 -0.39900 -9.94900 1.000 17.26144 225 SER A O 1
ATOM 1166 N N . GLU A 1 77 ? -35.05000 0.44000 -7.86200 1.000 13.71686 226 GLU A N 1
ATOM 1167 C CA . GLU A 1 77 ? -35.18300 1.80800 -8.35100 1.000 15.06805 226 GLU A CA 1
ATOM 1168 C C . GLU A 1 77 ? -33.86100 2.31700 -8.91200 1.000 18.32000 226 GLU A C 1
ATOM 1169 O O . GLU A 1 77 ? -33.84500 3.05700 -9.90300 1.000 14.09102 226 GLU A O 1
ATOM 1181 N N . ARG A 1 78 ? -32.74100 1.93200 -8.29500 1.000 17.09862 227 ARG A N 1
ATOM 1182 C CA . ARG A 1 78 ? -31.43900 2.27600 -8.85800 1.000 16.99313 227 ARG A CA 1
ATOM 1183 C C . ARG A 1 78 ? -31.24500 1.61600 -10.21700 1.000 16.21101 227 ARG A C 1
ATOM 1184 O O . ARG A 1 78 ? -30.75200 2.24800 -11.15900 1.000 15.03788 227 ARG A O 1
ATOM 1205 N N . ARG A 1 79 ? -31.63600 0.34500 -10.33900 1.000 14.12986 228 ARG A N 1
ATOM 1206 C CA . ARG A 1 79 ? -31.53800 -0.34600 -11.62000 1.000 10.72560 228 ARG A CA 1
ATOM 1207 C C . ARG A 1 79 ? -32.41400 0.32100 -12.67300 1.000 16.06874 228 ARG A C 1
ATOM 1208 O O . ARG A 1 79 ? -32.00100 0.47500 -13.82900 1.000 8.39278 228 ARG A O 1
ATOM 1229 N N . ARG A 1 80 ? -33.62700 0.72800 -12.28900 1.000 13.88207 229 ARG A N 1
ATOM 1230 C CA . ARG A 1 80 ? -34.51700 1.40600 -13.22500 1.000 18.95225 229 ARG A CA 1
ATOM 1231 C C . ARG A 1 80 ? -33.94600 2.74400 -13.67500 1.000 12.89094 229 ARG A C 1
ATOM 1232 O O . ARG A 1 80 ? -34.23700 3.20100 -14.78600 1.000 14.15626 229 ARG A O 1
ATOM 1253 N N . GLN A 1 81 ? -33.13200 3.38100 -12.83500 1.000 19.72629 230 GLN A N 1
ATOM 1254 C CA . GLN A 1 81 ? -32.54400 4.68000 -13.13500 1.000 15.48698 230 GLN A CA 1
ATOM 1255 C C . GLN A 1 81 ? -31.25800 4.58500 -13.94800 1.000 17.08430 230 GLN A C 1
ATOM 1256 O O . GLN A 1 81 ? -30.61600 5.61700 -14.17700 1.000 18.69299 230 GLN A O 1
ATOM 1270 N N . THR A 1 82 ? -30.87100 3.38400 -14.39100 1.000 14.50021 231 THR A N 1
ATOM 1271 C CA . THR A 1 82 ? -29.58100 3.21600 -15.05500 1.000 13.05835 231 THR A CA 1
ATOM 1272 C C . THR A 1 82 ? -29.51100 4.00900 -16.35500 1.000 12.90766 231 THR A C 1
ATOM 1273 O O . THR A 1 82 ? -28.48700 4.63400 -16.65600 1.000 13.69457 231 THR A O 1
ATOM 1284 N N . ILE A 1 83 ? -30.58900 3.99900 -17.13800 1.000 10.67768 232 ILE A N 1
ATOM 1285 C CA . ILE A 1 83 ? -30.61700 4.68100 -18.42600 1.000 14.85667 232 ILE A CA 1
ATOM 1286 C C . ILE A 1 83 ? -31.12700 6.11400 -18.30700 1.000 11.35130 232 ILE A C 1
ATOM 1287 O O . ILE A 1 83 ? -31.35000 6.76800 -19.33100 1.000 13.48620 232 ILE A O 1
ATOM 1303 N N . VAL A 1 84 ? -31.29900 6.61900 -17.08800 1.000 10.45172 233 VAL A N 1
ATOM 1304 C CA . VAL A 1 84 ? -31.91200 7.92400 -16.83300 1.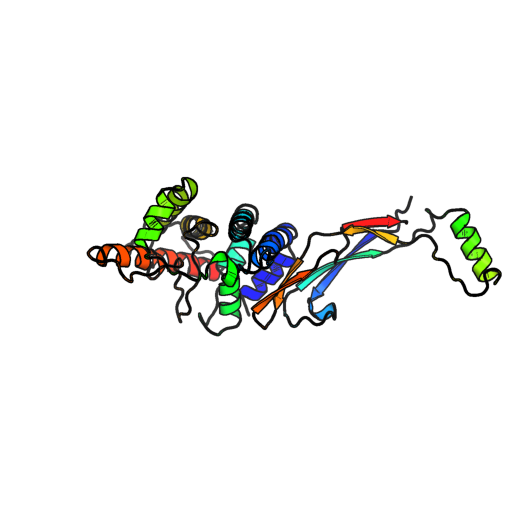000 8.54655 233 VAL A CA 1
ATOM 1305 C C . VAL A 1 84 ? -33.23900 7.98800 -17.58300 1.000 12.34410 233 VAL A C 1
ATOM 1306 O O . VAL A 1 84 ? -33.36900 8.75300 -18.55100 1.000 11.48640 233 VAL A O 1
ATOM 1319 N N . PRO A 1 85 ? -34.24600 7.21000 -17.17300 1.000 5.83191 234 PRO A N 1
ATOM 1320 C CA . PRO A 1 85 ? -35.47700 7.11200 -17.97600 1.000 10.33510 234 PRO A CA 1
ATOM 1321 C C . PRO A 1 85 ? -36.27400 8.40100 -18.05600 1.000 17.25123 234 PRO A C 1
ATOM 1322 O O . PRO A 1 85 ? -37.03400 8.56900 -19.01900 1.000 17.26048 234 PRO A O 1
ATOM 1333 N N . ALA A 1 86 ? -36.13600 9.31200 -17.08700 1.000 16.17641 235 ALA A N 1
ATOM 1334 C CA . ALA A 1 86 ? -36.85300 10.58100 -17.15600 1.000 21.60449 235 ALA A CA 1
ATOM 1335 C C . ALA A 1 86 ? -36.54200 11.34800 -18.43300 1.000 21.07659 235 ALA A C 1
ATOM 1336 O O . ALA A 1 86 ? -37.35400 12.17400 -18.86300 1.000 26.17213 235 ALA A O 1
ATOM 1343 N N . CYS A 1 87 ? -35.39300 11.08900 -19.04800 1.000 18.56071 236 CYS A N 1
ATOM 1344 C CA . CYS A 1 87 ? -35.01700 11.67400 -20.32700 1.000 20.53850 236 CYS A CA 1
ATOM 1345 C C . CYS A 1 87 ? -34.99000 10.66800 -21.46500 1.000 18.92102 236 CYS A C 1
ATOM 1346 O O . CYS A 1 87 ? -35.48200 10.96300 -22.55600 1.000 17.07127 236 CYS A O 1
ATOM 1353 N N . SER A 1 88 ? -34.43300 9.47900 -21.23300 1.000 13.72916 237 SER A N 1
ATOM 1354 C CA . SER A 1 88 ? -34.22100 8.51300 -22.30300 1.000 11.30941 237 SER A CA 1
ATOM 1355 C C . SER A 1 88 ? -35.45900 7.69100 -22.63000 1.000 15.67201 237 SER A C 1
ATOM 1356 O O . SER A 1 88 ? -35.49900 7.05700 -23.69000 1.000 15.57097 237 SER A O 1
ATOM 1364 N N . TYR A 1 89 ? -36.46700 7.68800 -21.75900 1.000 14.40943 238 TYR A N 1
ATOM 1365 C CA . TYR A 1 89 ? -37.51800 6.68100 -21.84300 1.000 17.45388 238 TYR A CA 1
ATOM 1366 C C . TYR A 1 89 ? -38.91100 7.28300 -21.69600 1.000 15.13424 238 TYR A C 1
ATOM 1367 O O . TYR A 1 89 ? -39.71800 7.22100 -22.63000 1.000 24.04334 238 TYR A O 1
ATOM 1385 N N . GLU A 1 90 ? -39.20600 7.85500 -20.53000 1.000 19.98802 239 GLU A N 1
ATOM 1386 C CA . GLU A 1 90 ? -40.51900 8.44400 -20.29800 1.000 32.18120 239 GLU A CA 1
ATOM 1387 C C . GLU A 1 90 ? -40.75700 9.60600 -21.25500 1.000 19.17105 239 GLU A C 1
ATOM 1388 O O . GLU A 1 90 ? -39.85600 10.40500 -21.52500 1.000 39.18204 239 GLU A O 1
ATOM 1400 N N . ASP A 1 91 ? -41.98100 9.69700 -21.77200 1.000 36.36657 240 ASP A N 1
ATOM 1401 C CA . ASP A 1 91 ? -42.31200 10.71000 -22.76200 1.000 39.92496 240 ASP A CA 1
ATOM 1402 C C . ASP A 1 91 ? -43.74400 11.17800 -22.55200 1.000 32.51642 240 ASP A C 1
ATOM 1403 O O . ASP A 1 91 ? -44.57100 10.47200 -21.96800 1.000 26.43854 240 ASP A O 1
ATOM 1412 N N . LYS A 1 92 ? -44.02100 12.39100 -23.03900 1.000 33.84044 241 LYS A N 1
ATOM 1413 C CA . LYS A 1 92 ? -45.37800 12.92700 -22.99100 1.000 45.92252 241 LYS A CA 1
ATOM 1414 C C . LYS A 1 92 ? -46.35300 12.00400 -23.71200 1.000 42.99027 241 LYS A C 1
ATOM 1415 O O . LYS A 1 92 ? -47.36200 11.57600 -23.14100 1.000 43.52173 241 LYS A O 1
ATOM 1434 N N . GLU A 1 93 ? -46.06200 11.68700 -24.96900 1.000 39.30313 242 GLU A N 1
ATOM 1435 C CA . GLU A 1 93 ? -46.90800 10.82600 -25.78100 1.000 52.37381 242 GLU A CA 1
ATOM 1436 C C . GLU A 1 93 ? -46.38200 9.39800 -25.74900 1.000 45.48019 242 GLU A C 1
ATOM 1437 O O . GLU A 1 93 ? -45.17300 9.16500 -25.84100 1.000 34.63206 242 GLU A O 1
ATOM 1449 N N . ARG A 1 94 ? -47.30100 8.44400 -25.61600 1.000 42.35622 243 ARG A N 1
ATOM 1450 C CA . ARG A 1 94 ? -46.96300 7.02500 -25.59000 1.000 36.12663 243 ARG A CA 1
ATOM 1451 C C . ARG A 1 94 ? -47.45100 6.37800 -26.87700 1.000 21.89962 243 ARG A C 1
ATOM 1452 O O . ARG A 1 94 ? -48.65000 6.08700 -27.01000 1.000 41.71604 243 ARG A O 1
ATOM 1473 N N . PRO A 1 95 ? -46.57800 6.13200 -27.84900 1.000 20.75756 244 PRO A N 1
ATOM 1474 C CA . PRO A 1 95 ? -47.04000 5.63300 -29.14700 1.000 23.85536 244 PRO A CA 1
ATOM 1475 C C . PRO A 1 95 ? -47.50700 4.18800 -29.06700 1.000 23.41676 244 PRO A C 1
ATOM 1476 O O . PRO A 1 95 ? -47.21400 3.45500 -28.12000 1.000 22.59666 244 PRO A O 1
ATOM 1487 N N . ASN A 1 96 ? -48.26200 3.79100 -30.08600 1.000 21.88802 245 ASN A N 1
ATOM 1488 C CA . ASN A 1 96 ? -48.58100 2.38400 -30.27400 1.000 26.82805 245 ASN A CA 1
ATOM 1489 C C . ASN A 1 96 ? -47.32500 1.63700 -30.70700 1.000 23.65482 245 ASN A C 1
ATOM 1490 O O . ASN A 1 96 ? -46.54000 2.13500 -31.51900 1.000 15.96049 245 ASN A O 1
ATOM 1501 N N . CYS A 1 97 ? -47.13100 0.43800 -30.15100 1.000 23.14047 246 CYS A N 1
ATOM 1502 C CA . CYS A 1 97 ? -45.87500 -0.27900 -30.35900 1.000 18.60911 246 CYS A CA 1
ATOM 1503 C C . CYS A 1 97 ? -45.64600 -0.59400 -31.83200 1.000 19.95959 246 CYS A C 1
ATOM 1504 O O . CYS A 1 97 ? -44.51100 -0.52700 -32.31800 1.000 18.80634 246 CYS A O 1
ATOM 1511 N N . LEU A 1 98 ? -46.71100 -0.93700 -32.56100 1.000 21.63511 247 LEU A N 1
ATOM 1512 C CA . LEU A 1 98 ? -46.56400 -1.21300 -33.98700 1.000 19.00775 247 LEU A CA 1
ATOM 1513 C C . LEU A 1 98 ? -46.19900 0.04900 -34.75800 1.000 20.95765 247 LEU A C 1
ATOM 1514 O O . LEU A 1 98 ? -45.41300 -0.00500 -35.71100 1.000 20.30122 247 LEU A O 1
ATOM 1530 N N . THR A 1 99 ? -46.76300 1.19400 -34.36300 1.000 21.83825 248 THR A N 1
ATOM 1531 C CA . THR A 1 99 ? -46.37100 2.45900 -34.97600 1.000 23.87734 248 THR A CA 1
ATOM 1532 C C . THR A 1 99 ? -44.91100 2.77600 -34.68000 1.000 23.06414 248 THR A C 1
ATOM 1533 O O . THR A 1 99 ? -44.17800 3.24900 -35.55700 1.000 21.27037 248 THR A O 1
ATOM 1544 N N . LEU A 1 100 ? -44.47200 2.51500 -33.44700 1.000 23.02861 249 LEU A N 1
ATOM 1545 C CA . LEU A 1 100 ? -43.06600 2.69500 -33.10300 1.000 17.49928 249 LEU A CA 1
ATOM 1546 C C . LEU A 1 100 ? -42.17300 1.75200 -33.89800 1.000 26.40396 249 LEU A C 1
ATOM 1547 O O . LEU A 1 100 ? -41.03800 2.11000 -34.23500 1.000 18.83797 249 LEU A O 1
ATOM 1563 N N . GLN A 1 101 ? -42.66600 0.55100 -34.21200 1.000 19.54985 250 GLN A N 1
ATOM 1564 C CA . GLN A 1 101 ? -41.85800 -0.40300 -34.96600 1.000 17.50828 250 GLN A CA 1
ATOM 1565 C C . GLN A 1 101 ? -41.66000 0.05000 -36.40600 1.000 17.13332 250 GLN A C 1
ATOM 1566 O O . GLN A 1 101 ? -40.57400 -0.12200 -36.97000 1.000 24.72985 250 GLN A O 1
ATOM 1580 N N . VAL A 1 102 ? -42.70000 0.61800 -37.02000 1.000 22.42136 251 VAL A N 1
ATOM 1581 C CA . VAL A 1 102 ? -42.55200 1.18000 -38.36000 1.000 20.61593 251 VAL A CA 1
ATOM 1582 C C . VAL A 1 102 ? -41.49700 2.27800 -38.35200 1.000 19.71505 251 VAL A C 1
ATOM 1583 O O . VAL A 1 102 ? -40.62500 2.33500 -39.22900 1.000 21.52376 251 VAL A O 1
ATOM 1596 N N . SER A 1 103 ? -41.55300 3.15700 -37.34800 1.000 16.34336 252 SER A N 1
ATOM 1597 C CA . SER A 1 103 ? -40.57500 4.23400 -37.24100 1.000 19.67453 252 SER A CA 1
ATOM 1598 C C . SER A 1 103 ? -39.16500 3.68700 -37.06000 1.000 13.17730 252 SER A C 1
ATOM 1599 O O . SER A 1 103 ? -38.21600 4.17900 -37.68100 1.000 16.25789 252 SER A O 1
ATOM 1607 N N . CYS A 1 104 ? -39.01000 2.66300 -36.21600 1.000 19.62723 253 CYS A N 1
ATOM 1608 C CA . CYS A 1 104 ? -37.69200 2.08000 -35.99000 1.000 12.00466 253 CYS A CA 1
ATOM 1609 C C . CYS A 1 104 ? -37.13100 1.46900 -37.26800 1.000 14.38556 253 CYS A C 1
ATOM 1610 O O . CYS A 1 104 ? -35.93600 1.60200 -37.55500 1.000 16.21676 253 CYS A O 1
ATOM 1617 N N . LYS A 1 105 ? -37.98000 0.80100 -38.05100 1.000 14.03874 254 LYS A N 1
ATOM 1618 C CA . LYS A 1 105 ? -37.51800 0.11700 -39.25200 1.000 19.72711 254 LYS A CA 1
ATOM 1619 C C . LYS A 1 105 ? -37.15600 1.07200 -40.38300 1.000 19.38951 254 LYS A C 1
ATOM 1620 O O . LYS A 1 105 ? -36.60000 0.62100 -41.39100 1.000 19.20622 254 LYS A O 1
ATOM 1639 N N . THR A 1 106 ? -37.45600 2.36300 -40.25200 1.000 15.58012 255 THR A N 1
ATOM 1640 C CA . THR A 1 106 ? -36.97800 3.35400 -41.20700 1.000 22.51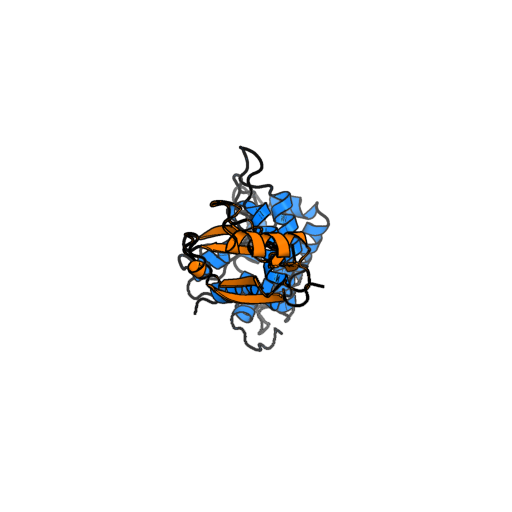246 255 THR A CA 1
ATOM 1641 C C . THR A 1 106 ? -35.59500 3.88400 -40.85300 1.000 21.27210 255 THR A C 1
ATOM 1642 O O . THR A 1 106 ? -35.01600 4.64200 -41.63900 1.000 21.38072 255 THR A O 1
ATOM 1653 N N . ASN A 1 107 ? -35.06400 3.50900 -39.69300 1.000 16.05575 256 ASN A N 1
ATOM 1654 C CA . ASN A 1 107 ? -33.70400 3.83500 -39.28900 1.000 13.47820 256 ASN A CA 1
ATOM 1655 C C . ASN A 1 107 ? -32.83000 2.60900 -39.51200 1.000 14.68595 256 ASN A C 1
ATOM 1656 O O . ASN A 1 107 ? -33.16200 1.51900 -39.03700 1.000 18.69170 256 ASN A O 1
ATOM 1667 N N . TYR A 1 108 ? -31.72100 2.78600 -40.23500 1.000 17.89150 257 TYR A N 1
ATOM 1668 C CA . TYR A 1 108 ? -30.88200 1.63800 -40.56900 1.000 21.86743 257 TYR A CA 1
ATOM 1669 C C . TYR A 1 108 ? -30.35400 0.95200 -39.31600 1.000 25.18647 257 TYR A C 1
ATOM 1670 O O . TYR A 1 108 ? -30.34400 -0.28200 -39.23400 1.000 26.35243 257 TYR A O 1
ATOM 1688 N N . ILE A 1 109 ? -29.90300 1.73100 -38.33500 1.000 24.33538 258 ILE A N 1
ATOM 1689 C CA . ILE A 1 109 ? -29.34500 1.13900 -37.12600 1.000 23.14222 258 ILE A CA 1
ATOM 1690 C C . ILE A 1 109 ? -30.44700 0.56400 -36.24700 1.000 25.59585 258 ILE A C 1
ATOM 1691 O O . ILE A 1 109 ? -30.32600 -0.55700 -35.74000 1.000 18.46945 258 ILE A O 1
ATOM 1707 N N . CYS A 1 110 ? -31.53900 1.30900 -36.06000 1.000 15.03463 259 CYS A N 1
ATOM 1708 C CA . CYS A 1 110 ? -32.64500 0.79800 -35.25700 1.000 26.79847 259 CYS A CA 1
ATOM 1709 C C . CYS A 1 110 ? -33.19300 -0.49800 -35.84100 1.000 19.13191 259 CYS A C 1
ATOM 1710 O O . CYS A 1 110 ? -33.45900 -1.45400 -35.10500 1.000 16.10056 259 CYS A O 1
ATOM 1717 N N . ARG A 1 111 ? -33.36600 -0.54600 -37.16400 1.000 14.78834 260 ARG A N 1
ATOM 1718 C CA . ARG A 1 111 ? -33.81300 -1.77500 -37.81500 1.000 18.58349 260 ARG A CA 1
ATOM 1719 C C . ARG A 1 111 ? -32.82500 -2.91000 -37.58200 1.000 16.71416 260 ARG A C 1
ATOM 1720 O O . ARG A 1 111 ? -33.22600 -4.04500 -37.29700 1.000 15.83780 260 ARG A O 1
ATOM 1741 N N . SER A 1 112 ? -31.52600 -2.62000 -37.68800 1.000 16.21957 261 SER A N 1
ATOM 1742 C CA . SER A 1 112 ? -30.51400 -3.65300 -37.49400 1.000 16.68178 261 SER A CA 1
ATOM 1743 C C . SER A 1 112 ? -30.50300 -4.15600 -36.05600 1.000 17.60451 261 SER A C 1
ATOM 1744 O O . SER A 1 112 ? -30.41700 -5.36600 -35.81400 1.000 18.36664 261 SER A O 1
ATOM 1752 N N . ARG A 1 113 ? -30.59100 -3.24300 -35.08600 1.000 12.01027 262 ARG A N 1
ATOM 1753 C CA . ARG A 1 113 ? -30.53800 -3.64800 -33.68500 1.000 14.35344 262 ARG A CA 1
ATOM 1754 C C . ARG A 1 113 ? -31.80000 -4.39800 -33.27600 1.000 19.10174 262 ARG A C 1
ATOM 1755 O O . ARG A 1 113 ? -31.73500 -5.34300 -32.48100 1.000 12.01113 262 ARG A O 1
ATOM 1776 N N . LEU A 1 114 ? -32.95600 -3.99200 -33.80500 1.000 7.61279 263 LEU A N 1
ATOM 1777 C CA . LEU A 1 114 ? -34.20000 -4.67800 -33.47200 1.000 14.69650 263 LEU A CA 1
ATOM 1778 C C . LEU A 1 114 ? -34.22100 -6.09000 -34.04100 1.000 20.60533 263 LEU A C 1
ATOM 1779 O O . LEU A 1 114 ? -34.71200 -7.02100 -33.39000 1.000 12.96032 263 LEU A O 1
ATOM 1795 N N . ALA A 1 115 ? -33.69500 -6.27100 -35.25600 1.000 16.78924 264 ALA A N 1
ATOM 1796 C CA . ALA A 1 115 ? -33.63400 -7.60600 -35.84200 1.000 22.22100 264 ALA A CA 1
ATOM 1797 C C . ALA A 1 115 ? -32.70600 -8.51500 -35.04700 1.000 16.87721 264 ALA A C 1
ATOM 1798 O O . ALA A 1 115 ? -32.98800 -9.70800 -34.88400 1.000 19.73421 264 ALA A O 1
ATOM 1805 N N . ASP A 1 116 ? -31.59600 -7.96900 -34.54200 1.000 12.95063 265 ASP A N 1
ATOM 1806 C CA . ASP A 1 116 ? -30.69000 -8.76300 -33.71900 1.000 12.47307 265 ASP A CA 1
ATOM 1807 C C . ASP A 1 116 ? -31.35100 -9.17300 -32.40900 1.000 22.77588 265 ASP A C 1
ATOM 1808 O O . ASP A 1 116 ? -31.13100 -10.28700 -31.91900 1.000 16.52232 265 ASP A O 1
ATOM 1817 N N . PHE A 1 117 ? -32.16300 -8.28700 -31.82700 1.000 16.35623 266 PHE A N 1
ATOM 1818 C CA . PHE A 1 117 ? -32.84800 -8.61700 -30.58200 1.000 13.28553 266 PHE A CA 1
ATOM 1819 C C . PHE A 1 117 ? -33.84900 -9.74500 -30.79000 1.000 11.57337 266 PHE A C 1
ATOM 1820 O O . PHE A 1 117 ? -33.90000 -10.69800 -30.00300 1.000 15.78516 266 PHE A O 1
ATOM 1837 N N . PHE A 1 118 ? -34.65600 -9.65500 -31.84900 1.000 17.23739 267 PHE A N 1
ATOM 1838 C CA . PHE A 1 118 ? -35.65400 -10.68900 -32.10200 1.000 22.37115 267 PHE A CA 1
ATOM 1839 C C . PHE A 1 118 ? -35.00900 -12.00600 -32.50900 1.000 19.08369 267 PHE A C 1
ATOM 1840 O O . PHE A 1 118 ? -35.58200 -13.07500 -32.27100 1.000 22.85750 267 PHE A O 1
ATOM 1857 N N . THR A 1 119 ? -33.82100 -11.95500 -33.11200 1.000 17.12477 268 THR A N 1
ATOM 1858 C CA . THR A 1 119 ? -33.12700 -13.18100 -33.48400 1.000 18.06992 268 THR A CA 1
ATOM 1859 C C . THR A 1 119 ? -32.47000 -13.84000 -32.27600 1.000 20.65632 268 THR A C 1
ATOM 1860 O O . THR A 1 119 ? -32.65600 -15.03800 -32.03500 1.000 20.01856 268 THR A O 1
ATOM 1871 N N . ASN A 1 120 ? -31.71300 -13.06600 -31.49500 1.000 16.42091 269 ASN A N 1
ATOM 1872 C CA . ASN A 1 120 ? -30.84300 -13.65000 -30.47900 1.000 19.00118 269 ASN A CA 1
ATOM 1873 C C . ASN A 1 120 ? -31.58600 -14.00500 -29.19700 1.000 19.31653 269 ASN A C 1
ATOM 1874 O O . ASN A 1 120 ? -31.14000 -14.88800 -28.45800 1.000 16.04326 269 ASN A O 1
ATOM 1885 N N . CYS A 1 121 ? -32.70300 -13.33400 -28.91100 1.000 17.28981 270 CYS A N 1
ATOM 1886 C CA . CYS A 1 121 ? -33.50300 -13.59900 -27.72100 1.000 17.02914 270 CYS A CA 1
ATOM 1887 C C . CYS A 1 121 ? -34.76200 -14.40100 -28.02600 1.000 14.05401 270 CYS A C 1
ATOM 1888 O O . CYS A 1 121 ? -35.69700 -14.40500 -27.21900 1.000 18.42153 270 CYS A O 1
ATOM 1895 N N . GLN A 1 122 ? -34.79400 -15.08900 -29.15500 1.000 11.51749 271 GLN A N 1
ATOM 1896 C CA A GLN A 1 122 ? -35.97600 -15.85800 -29.52000 0.620 14.35176 271 GLN A CA 1
ATOM 1897 C CA B GLN A 1 122 ? -35.97700 -15.85700 -29.51900 0.380 14.50567 271 GLN A CA 1
ATOM 1898 C C . GLN A 1 122 ? -36.17200 -17.00900 -28.54000 1.000 13.27235 271 GLN A C 1
ATOM 1899 O O . GLN A 1 122 ? -35.23600 -17.78000 -28.30100 1.000 18.24592 271 GLN A O 1
ATOM 1926 N N . PRO A 1 123 ? -37.35500 -17.15600 -27.95100 1.000 13.02370 272 PRO A N 1
ATOM 1927 C CA . PRO A 1 123 ? -37.56700 -18.24600 -26.99600 1.000 19.13654 272 PRO A CA 1
ATOM 1928 C C . PRO A 1 123 ? -37.67900 -19.59500 -27.68600 1.000 19.64431 272 PRO A C 1
ATOM 1929 O O . PRO A 1 123 ? -38.06900 -19.69900 -28.85200 1.000 18.19536 272 PRO A O 1
ATOM 1940 N N . GLU A 1 124 ? -37.32300 -20.63800 -26.93900 1.000 20.50860 273 GLU A N 1
ATOM 1941 C CA . GLU A 1 124 ? -37.54200 -22.02100 -27.36000 1.000 14.29587 273 GLU A CA 1
ATOM 1942 C C . GLU A 1 124 ? -37.77800 -22.83000 -26.09400 1.000 18.99708 273 GLU A C 1
ATOM 1943 O O . GLU A 1 124 ? -36.82400 -23.21600 -25.40200 1.000 13.78495 273 GLU A O 1
ATOM 1955 N N . PRO A 1 125 ? -39.04100 -23.09800 -25.74800 1.000 25.63582 274 PRO A N 1
ATOM 1956 C CA . PRO A 1 125 ? -39.33100 -23.78200 -24.47700 1.000 25.46366 274 PRO A CA 1
ATOM 1957 C C . PRO A 1 125 ? -38.83800 -25.21900 -24.41900 1.000 17.62551 274 PRO A C 1
ATOM 1958 O O . PRO A 1 125 ? -38.79700 -25.79200 -23.32300 1.000 19.05501 274 PRO A O 1
ATOM 1969 N N . LEU A 1 126 ? -38.46800 -25.82000 -25.55100 1.000 18.03509 275 LEU A N 1
ATOM 1970 C CA . LEU A 1 126 ? -37.89700 -27.16200 -25.50800 1.000 22.64002 275 LEU A CA 1
ATOM 1971 C C . LEU A 1 126 ? -36.46100 -27.14000 -25.00000 1.000 24.98054 275 LEU A C 1
ATOM 1972 O O . LEU A 1 126 ? -35.98500 -28.13800 -24.44800 1.000 16.36661 275 LEU A O 1
ATOM 1988 N N . SER A 1 127 ? -35.76400 -26.02000 -25.17200 1.000 16.45677 276 SER A N 1
ATOM 1989 C CA . SER A 1 127 ? -34.37500 -25.91100 -24.75100 1.000 14.18772 276 SER A CA 1
ATOM 1990 C C . SER A 1 127 ? -34.27800 -25.76900 -23.23900 1.000 21.77740 276 SER A C 1
ATOM 1991 O O . SER A 1 127 ? -35.08500 -25.07800 -22.61300 1.000 12.62859 276 SER A O 1
ATOM 1999 N N . LEU A 1 128 ? -33.27400 -26.42600 -22.65200 1.000 14.92059 277 LEU A N 1
ATOM 2000 C CA . LEU A 1 128 ? -33.03300 -26.27100 -21.22200 1.000 13.73920 277 LEU A CA 1
ATOM 2001 C C . LEU A 1 128 ? -32.65300 -24.84200 -20.85900 1.000 20.69469 277 LEU A C 1
ATOM 2002 O O . LEU A 1 128 ? -32.82600 -24.43900 -19.70400 1.000 20.94087 277 LEU A O 1
ATOM 2018 N N . SER A 1 129 ? -32.14100 -24.07000 -21.81800 1.000 12.25347 278 SER A N 1
ATOM 2019 C CA . SER A 1 129 ? -31.85100 -22.66200 -21.59100 1.000 12.89298 278 SER A CA 1
ATOM 2020 C C . SER A 1 129 ? -33.07900 -21.77900 -21.74600 1.000 17.98991 278 SER A C 1
ATOM 2021 O O . SER A 1 129 ? -33.08500 -20.65100 -21.23900 1.000 12.98030 278 SER A O 1
ATOM 2029 N N . GLY A 1 130 ? -34.11500 -22.26200 -22.42700 1.000 11.95794 279 GLY A N 1
ATOM 2030 C CA . GLY A 1 130 ? -35.25300 -21.43900 -22.76800 1.000 12.06614 279 GLY A CA 1
ATOM 2031 C C . GLY A 1 130 ? -35.07800 -20.60100 -24.01500 1.000 18.98680 279 GLY A C 1
ATOM 2032 O O . GLY A 1 130 ? -36.03800 -19.94200 -24.43700 1.000 13.57934 279 GLY A O 1
ATOM 2036 N N . CYS A 1 131 ? -33.89300 -20.60500 -24.61800 1.000 11.34137 280 CYS A N 1
ATOM 2037 C CA . CYS A 1 131 ? -33.61300 -19.84500 -25.82500 1.000 13.30728 280 CYS A CA 1
ATOM 2038 C C . CYS A 1 131 ? -33.42900 -20.78500 -27.00900 1.000 18.84656 280 CYS A C 1
ATOM 2039 O O . CYS A 1 131 ? -32.97500 -21.92300 -26.85600 1.000 17.57088 280 CYS A O 1
ATOM 2046 N N . LEU A 1 132 ? -33.78400 -20.29400 -28.19800 1.000 12.41493 281 LEU A N 1
ATOM 2047 C CA . LEU A 1 132 ? -33.45700 -21.02300 -29.41800 1.000 13.78525 281 LEU A CA 1
ATOM 2048 C C . LEU A 1 132 ? -31.95100 -21.06200 -29.63500 1.000 20.37494 281 LEU A C 1
ATOM 2049 O O . LEU A 1 132 ? -31.38800 -22.11300 -29.96600 1.000 14.71061 281 LEU A O 1
ATOM 2065 N N . LYS A 1 133 ? -31.28600 -19.92900 -29.44500 1.000 11.10861 282 LYS A N 1
ATOM 2066 C CA . LYS A 1 133 ? -29.83300 -19.83200 -29.52300 1.000 20.46261 282 LYS A CA 1
ATOM 2067 C C . LYS A 1 133 ? -29.31000 -19.83700 -28.09100 1.000 18.14170 282 LYS A C 1
ATOM 2068 O O . LYS A 1 133 ? -29.40200 -18.83400 -27.37900 1.000 25.46169 282 LYS A O 1
ATOM 2087 N N . GLU A 1 134 ? -28.76800 -20.98100 -27.66900 1.000 18.79758 283 GLU A N 1
ATOM 2088 C CA . GLU A 1 134 ? -28.38300 -21.20700 -26.27500 1.000 19.83942 283 GLU A CA 1
ATOM 2089 C C . GLU A 1 134 ? -27.08800 -20.45100 -25.97200 1.000 19.30721 283 GLU A C 1
ATOM 2090 O O . GLU A 1 134 ? -26.03100 -21.02000 -25.69200 1.000 27.89459 283 GLU A O 1
ATOM 2102 N N . ASN A 1 135 ? -27.20200 -19.12300 -26.02600 1.000 29.47650 284 ASN A N 1
ATOM 2103 C CA . ASN A 1 135 ? -26.07800 -18.20700 -25.82700 1.000 30.37755 284 ASN A CA 1
ATOM 2104 C C . ASN A 1 135 ? -26.66000 -16.94300 -25.19100 1.000 24.10705 284 ASN A C 1
ATOM 2105 O O . ASN A 1 135 ? -27.03700 -16.00100 -25.89200 1.000 20.57842 284 ASN A O 1
ATOM 2116 N N . TYR A 1 136 ? -26.73800 -16.94700 -23.85700 1.000 15.53075 285 TYR A N 1
ATOM 2117 C CA . TYR A 1 136 ? -27.32200 -15.81700 -23.13900 1.000 11.53001 285 TYR A CA 1
ATOM 2118 C C . TYR A 1 136 ? -26.58900 -14.51600 -23.43400 1.000 17.38162 285 TYR A C 1
ATOM 2119 O O . TYR A 1 136 ? -27.20900 -13.44600 -23.45100 1.000 20.54710 285 TYR A O 1
ATOM 2137 N N . ALA A 1 137 ? -25.27500 -14.58500 -23.66700 1.000 19.98535 286 ALA A N 1
ATOM 2138 C CA . ALA A 1 137 ? -24.49400 -13.37100 -23.88400 1.000 17.89327 286 ALA A CA 1
ATOM 2139 C C . ALA A 1 137 ? -24.94500 -12.63100 -25.13800 1.000 25.10079 286 ALA A C 1
ATOM 2140 O O . ALA A 1 137 ? -24.98000 -11.39500 -25.15800 1.000 23.98219 286 ALA A O 1
ATOM 2147 N N . ASP A 1 138 ? -25.29400 -13.36800 -26.19500 1.000 25.21754 287 ASP A N 1
ATOM 2148 C CA . ASP A 1 138 ? -25.73700 -12.72200 -27.42600 1.000 19.70913 287 ASP A CA 1
ATOM 2149 C C . ASP A 1 138 ? -27.08700 -12.04200 -27.23600 1.000 23.86784 287 ASP A C 1
ATOM 2150 O O . ASP A 1 138 ? -27.33100 -10.96900 -27.80100 1.000 12.04894 287 ASP A O 1
ATOM 2159 N N . CYS A 1 139 ? -27.97300 -12.65500 -26.44500 1.000 16.62692 288 CYS A N 1
ATOM 2160 C CA . CYS A 1 139 ? -29.25800 -12.03500 -26.13400 1.000 21.19197 288 CYS A CA 1
ATOM 2161 C C . CYS A 1 139 ? -29.06800 -10.76400 -25.32900 1.000 16.62179 288 CYS A C 1
ATOM 2162 O O . CYS A 1 139 ? -29.70800 -9.73900 -25.60200 1.000 15.84541 288 CYS A O 1
ATOM 2169 N N . LEU A 1 140 ? -28.22900 -10.82800 -24.29300 1.000 11.26061 289 LEU A N 1
ATOM 2170 C CA . LEU A 1 140 ? -27.95100 -9.64400 -23.49200 1.000 13.61770 289 LEU A CA 1
ATOM 2171 C C . LEU A 1 140 ? -27.29700 -8.54600 -24.32100 1.000 25.65484 289 LEU A C 1
ATOM 2172 O O . LEU A 1 140 ? -27.55000 -7.35700 -24.09100 1.000 20.00466 289 LEU A O 1
ATOM 2188 N N . LEU A 1 141 ? -26.45800 -8.92400 -25.28600 1.000 21.03455 290 LEU A N 1
ATOM 2189 C CA . LEU A 1 141 ? -25.84400 -7.93800 -26.16700 1.000 14.14756 290 LEU A CA 1
ATOM 2190 C C . LEU A 1 141 ? -26.88300 -7.28700 -27.06900 1.000 22.57709 290 LEU A C 1
ATOM 2191 O O . LEU A 1 141 ? -26.91000 -6.06000 -27.21900 1.000 16.76899 290 LEU A O 1
ATOM 2207 N N . SER A 1 142 ? -27.75200 -8.09800 -27.67600 1.000 15.79157 291 SER A N 1
ATOM 2208 C CA . SER A 1 142 ? -28.76500 -7.56000 -28.57900 1.000 11.80780 291 SER A CA 1
ATOM 2209 C C . SER A 1 142 ? -29.76300 -6.68000 -27.83500 1.000 14.55866 291 SER A C 1
ATOM 2210 O O . SER A 1 142 ? -30.20400 -5.65200 -28.36200 1.000 16.14158 291 SER A O 1
ATOM 2218 N N . TYR A 1 143 ? -30.13200 -7.06600 -26.61200 1.000 17.52044 292 TYR A N 1
ATOM 2219 C CA . TYR A 1 143 ? -31.08300 -6.26900 -25.84500 1.000 17.95058 292 TYR A CA 1
ATOM 2220 C C . TYR A 1 143 ? -30.48300 -4.92300 -25.45600 1.000 20.12937 292 TYR A C 1
ATOM 2221 O O . TYR A 1 143 ? -31.09400 -3.87200 -25.68100 1.000 18.07055 292 TYR A O 1
ATOM 2239 N N . SER A 1 144 ? -29.28500 -4.93700 -24.86500 1.000 11.89129 293 SER A N 1
ATOM 2240 C CA . SER A 1 144 ? -28.61500 -3.69200 -24.51100 1.000 11.56576 293 SER A CA 1
ATOM 2241 C C . SER A 1 144 ? -28.32900 -2.82900 -25.73100 1.000 19.98465 293 SER A C 1
ATOM 2242 O O . SER A 1 144 ? -28.19800 -1.60700 -25.59600 1.000 15.86711 293 SER A O 1
ATOM 2250 N N . GLY A 1 145 ? -28.23700 -3.43400 -26.91800 1.000 16.20415 294 GLY A N 1
ATOM 2251 C CA . GLY A 1 145 ? -28.06400 -2.66900 -28.14000 1.000 16.85351 294 GLY A CA 1
ATOM 2252 C C . GLY A 1 145 ? -29.24600 -1.78900 -28.49100 1.000 23.01476 294 GLY A C 1
ATOM 2253 O O . GLY A 1 145 ? -29.09000 -0.84100 -29.26700 1.000 16.07931 294 GLY A O 1
ATOM 2257 N N . LEU A 1 146 ? -30.42600 -2.08100 -27.93900 1.000 13.49175 295 LEU A N 1
ATOM 2258 C CA . LEU A 1 146 ? -31.60200 -1.25800 -28.19500 1.000 9.20659 295 LEU A CA 1
ATOM 2259 C C . LEU A 1 146 ? -31.57700 0.05400 -27.42400 1.000 11.40042 295 LEU A C 1
ATOM 2260 O O . LEU A 1 146 ? -32.29400 0.99000 -27.79700 1.000 13.74858 295 LEU A O 1
ATOM 2276 N N . ILE A 1 147 ? -30.77700 0.14400 -26.36300 1.000 11.19660 296 ILE A N 1
ATOM 2277 C CA . ILE A 1 147 ? -30.70900 1.36100 -25.56100 1.000 12.13643 296 ILE A CA 1
ATOM 2278 C C . ILE A 1 147 ? -30.04700 2.45700 -26.38500 1.000 14.94145 296 ILE A C 1
ATOM 2279 O O . ILE A 1 147 ? -28.93000 2.29100 -26.88500 1.000 20.01709 296 ILE A O 1
ATOM 2295 N N . GLY A 1 148 ? -30.73500 3.58600 -26.52900 1.000 17.75929 297 GLY A N 1
ATOM 2296 C CA . GLY A 1 148 ? -30.26900 4.66100 -27.37700 1.000 28.89660 297 GLY A CA 1
ATOM 2297 C C . GLY A 1 148 ? -30.97900 4.76600 -28.70800 1.000 14.62785 297 GLY A C 1
ATOM 2298 O O . GLY A 1 148 ? -30.68900 5.69200 -29.47400 1.000 23.82767 297 GLY A O 1
ATOM 2302 N N . THR A 1 149 ? -31.88000 3.83900 -29.01200 1.000 17.70729 298 THR A N 1
ATOM 2303 C CA . THR A 1 149 ? -32.74200 3.92200 -30.17700 1.000 11.19796 298 THR A CA 1
ATOM 2304 C C . THR A 1 149 ? -34.14200 4.32800 -29.73000 1.000 18.36310 298 THR A C 1
ATOM 2305 O O . THR A 1 149 ? -34.42100 4.48700 -28.53900 1.000 17.88311 298 THR A O 1
ATOM 2316 N N . VAL A 1 150 ? -35.04300 4.49600 -30.70200 1.000 13.55998 299 VAL A N 1
ATOM 2317 C CA . VAL A 1 150 ? -36.44100 4.74200 -30.36800 1.000 16.94844 299 VAL A CA 1
ATOM 2318 C C . VAL A 1 150 ? -37.08000 3.55200 -29.67100 1.000 16.94584 299 VAL A C 1
ATOM 2319 O O . VAL A 1 150 ? -38.16300 3.69200 -29.09000 1.000 20.19761 299 VAL A O 1
ATOM 2332 N N . MET A 1 151 ? -36.43000 2.38800 -29.71000 1.000 14.66447 300 MET A N 1
ATOM 2333 C CA . MET A 1 151 ? -36.89800 1.18200 -29.04400 1.000 15.81234 300 MET A CA 1
ATOM 2334 C C . MET A 1 151 ? -36.27700 0.99100 -27.66600 1.000 17.09172 300 MET A C 1
ATOM 2335 O O . MET A 1 151 ? -36.26500 -0.13700 -27.15900 1.000 17.50791 300 MET A O 1
ATOM 2349 N N . THR A 1 152 ? -35.76400 2.05900 -27.05700 1.000 10.61324 301 THR A N 1
ATOM 2350 C CA . THR A 1 152 ? -35.08500 1.98300 -25.77300 1.000 18.62885 301 THR A CA 1
ATOM 2351 C C . THR A 1 152 ? -35.97400 1.29500 -24.73500 1.000 14.41043 301 THR A C 1
ATOM 2352 O O . THR A 1 152 ? -37.05100 1.81400 -24.40900 1.000 18.18821 301 THR A O 1
ATOM 2363 N N . PRO A 1 153 ?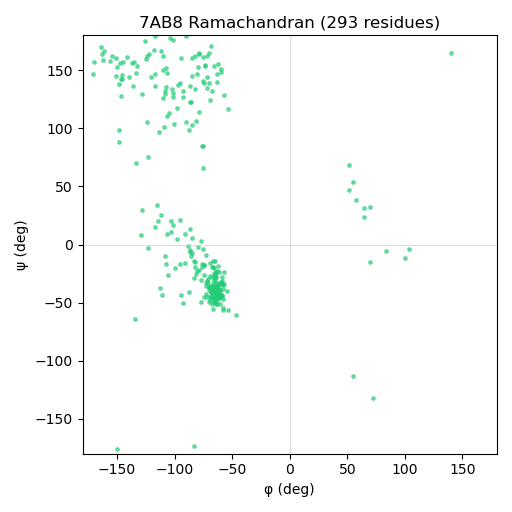 -35.57300 0.14100 -24.21200 1.000 14.38833 302 PRO A N 1
ATOM 2364 C CA . PRO A 1 153 ? -36.37800 -0.55300 -23.20800 1.000 11.67945 302 PRO A CA 1
ATOM 2365 C C . PRO A 1 153 ? -35.93500 -0.21100 -21.79300 1.000 11.00142 302 PRO A C 1
ATOM 2366 O O . PRO A 1 153 ? -34.81700 0.25000 -21.54500 1.000 13.05740 302 PRO A O 1
ATOM 2377 N N . ASN A 1 154 ? -36.84100 -0.45900 -20.85000 1.000 12.65559 303 ASN A N 1
ATOM 2378 C CA . ASN A 1 154 ? -36.53100 -0.26600 -19.44300 1.000 12.52445 303 ASN A CA 1
ATOM 2379 C C . ASN A 1 154 ? -37.35800 -1.22300 -18.60200 1.000 11.52996 303 ASN A C 1
ATOM 2380 O O . ASN A 1 154 ? -38.38200 -1.74800 -19.04600 1.000 11.25936 303 ASN A O 1
ATOM 2391 N N . TYR A 1 155 ? -36.89200 -1.44100 -17.37400 1.000 19.55235 304 TYR A N 1
ATOM 2392 C CA . TYR A 1 155 ? -37.58800 -2.31100 -16.43800 1.000 18.30071 304 TYR A CA 1
ATOM 2393 C C . TYR A 1 155 ? -38.91900 -1.69600 -16.03100 1.000 13.57533 304 TYR A C 1
ATOM 2394 O O . TYR A 1 155 ? -38.98900 -0.51500 -15.67800 1.000 16.36231 304 TYR A O 1
ATOM 2412 N N . LEU A 1 156 ? -39.97500 -2.50000 -16.07900 1.000 19.02603 305 LEU A N 1
ATOM 2413 C CA . LEU A 1 156 ? -41.27500 -2.05800 -15.60900 1.000 29.51950 305 LEU A CA 1
ATOM 2414 C C . LEU A 1 156 ? -41.39200 -2.27100 -14.10300 1.000 19.96730 305 LEU A C 1
ATOM 2415 O O . LEU A 1 156 ? -40.64600 -3.04600 -13.49700 1.000 22.97096 305 LEU A O 1
ATOM 2431 N N . ARG A 1 157 ? -42.34300 -1.56400 -13.49800 1.000 24.63142 306 ARG A N 1
ATOM 2432 C CA . ARG A 1 157 ? -42.62200 -1.71000 -12.07000 1.000 30.38056 306 ARG A CA 1
ATOM 2433 C C . ARG A 1 157 ? -43.47400 -2.95900 -11.88800 1.000 22.15066 306 ARG A C 1
ATOM 2434 O O . ARG A 1 157 ? -44.70400 -2.92300 -11.95400 1.000 34.08568 306 ARG A O 1
ATOM 2455 N N A SER A 1 158 ? -42.80200 -4.08300 -11.65500 0.410 31.60484 307 SER A N 1
ATOM 2456 N N B SER A 1 158 ? -42.80500 -4.08300 -11.65300 0.590 31.62324 307 SER A N 1
ATOM 2457 C CA A SER A 1 158 ? -43.45500 -5.37500 -11.51600 0.410 32.63581 307 SER A CA 1
ATOM 2458 C CA B SER A 1 158 ? -43.43500 -5.38700 -11.53300 0.590 32.62469 307 SER A CA 1
ATOM 2459 C C A SER A 1 158 ? -42.69200 -6.19600 -10.49200 0.410 36.33878 307 SER A C 1
ATOM 2460 C C B SER A 1 158 ? -42.68100 -6.20500 -10.49700 0.590 36.48547 307 SER A C 1
ATOM 2461 O O A SER A 1 158 ? -41.49700 -5.95800 -10.27700 0.410 30.42594 307 SER A O 1
ATOM 2462 O O B SER A 1 158 ? -41.48500 -5.97400 -10.27500 0.590 30.38596 307 SER A O 1
ATOM 2477 N N . PRO A 1 159 ? -43.34900 -7.15400 -9.83500 1.000 31.22783 308 PRO A N 1
ATOM 2478 C CA . PRO A 1 159 ? -42.62200 -8.04000 -8.91200 1.000 29.23870 308 PRO A CA 1
ATOM 2479 C C . PRO A 1 159 ? -41.60000 -8.91800 -9.61000 1.000 32.65876 308 PRO A C 1
ATOM 2480 O O . PRO A 1 159 ? -40.63700 -9.35400 -8.96800 1.000 36.92073 308 PRO A O 1
ATOM 2491 N N . LYS A 1 160 ? -41.77600 -9.18500 -10.90000 1.000 34.84293 309 LYS A N 1
ATOM 2492 C CA . LYS A 1 160 ? -40.84200 -9.97600 -11.68100 1.000 34.11904 309 LYS A CA 1
ATOM 2493 C C . LYS A 1 160 ? -39.95800 -9.05700 -12.52100 1.000 28.00360 309 LYS A C 1
ATOM 2494 O O . LYS A 1 160 ? -40.12200 -7.83500 -12.54200 1.000 29.22956 309 LYS A O 1
ATOM 2513 N N . ILE A 1 161 ? -39.00700 -9.66200 -13.22500 1.000 29.36769 310 ILE A N 1
ATOM 2514 C CA . ILE A 1 161 ? -38.22700 -8.95400 -14.23400 1.000 27.83187 310 ILE A CA 1
ATOM 2515 C C . ILE A 1 161 ? -39.09000 -8.84900 -15.48700 1.000 24.71542 310 ILE A C 1
ATOM 2516 O O . ILE A 1 161 ? -39.42800 -9.86000 -16.10500 1.000 20.74282 310 ILE A O 1
ATOM 2532 N N . SER A 1 162 ? -39.46600 -7.62500 -15.85200 1.000 14.56689 311 SER A N 1
ATOM 2533 C CA . SER A 1 162 ? -40.24100 -7.40500 -17.06500 1.000 13.86945 311 SER A CA 1
ATOM 2534 C C . SER A 1 162 ? -39.84500 -6.06300 -17.66100 1.000 10.53040 311 SER A C 1
ATOM 2535 O O . SER A 1 162 ? -39.85700 -5.04500 -16.96400 1.000 17.51856 311 SER A O 1
ATOM 2543 N N . VAL A 1 163 ? -39.49800 -6.06800 -18.94700 1.000 13.08850 312 VAL A N 1
ATOM 2544 C CA . VAL A 1 163 ? -39.00300 -4.88500 -19.63300 1.000 14.51694 312 VAL A CA 1
ATOM 2545 C C . VAL A 1 163 ? -39.90000 -4.59300 -20.82800 1.000 19.35778 312 VAL A C 1
ATOM 2546 O O . VAL A 1 163 ? -40.67600 -5.44000 -21.27700 1.000 14.89896 312 VAL A O 1
ATOM 2559 N N . SER A 1 164 ? -39.77300 -3.37200 -21.35000 1.000 15.62417 313 SER A N 1
ATOM 2560 C CA . SER A 1 164 ? -40.56700 -2.93300 -22.49100 1.000 15.41090 313 SER A CA 1
ATOM 2561 C C . SER A 1 164 ? -40.07300 -1.59000 -23.01200 1.000 14.15820 313 SER A C 1
ATOM 2562 O O . SER A 1 164 ? -39.60500 -0.75300 -22.22900 1.000 10.98688 313 SER A O 1
ATOM 2570 N N . PRO A 1 165 ? -40.15200 -1.34800 -24.31700 1.000 14.81751 314 PRO A N 1
ATOM 2571 C CA . PRO A 1 165 ? -39.97900 0.01600 -24.82100 1.000 23.56717 314 PRO A CA 1
ATOM 2572 C C . PRO A 1 165 ? -41.16900 0.87500 -24.42600 1.000 14.85599 314 PRO A C 1
ATOM 2573 O O . PRO A 1 165 ? -42.22100 0.37800 -24.01800 1.000 19.50989 314 PRO A O 1
ATOM 2584 N N . PHE A 1 166 ? -40.99200 2.19100 -24.54400 1.000 20.14380 315 PHE A N 1
ATOM 2585 C CA . PHE A 1 166 ? -42.04100 3.13200 -24.14900 1.000 13.49498 315 PHE A CA 1
ATOM 2586 C C . PHE A 1 166 ? -43.12900 3.13200 -25.22000 1.000 14.07010 315 PHE A C 1
ATOM 2587 O O . PHE A 1 166 ? -43.16000 3.96700 -26.12900 1.000 16.11807 315 PHE A O 1
ATOM 2604 N N . CYS A 1 167 ? -44.04300 2.17200 -25.09800 1.000 19.21146 316 CYS A N 1
ATOM 2605 C CA . CYS A 1 167 ? -45.16500 2.03700 -26.01900 1.000 20.96616 316 CYS A CA 1
ATOM 2606 C C . CYS A 1 167 ? -46.20200 1.12400 -25.37900 1.000 21.03931 316 CYS A C 1
ATOM 2607 O O . CYS A 1 167 ? -45.94600 0.49300 -24.35100 1.000 24.36089 316 CYS A O 1
ATOM 2614 N N . ASP A 1 168 ? -47.38400 1.06200 -25.99500 1.000 23.88631 317 ASP A N 1
ATOM 2615 C CA . ASP A 1 168 ? -48.41300 0.11900 -25.57100 1.000 29.28433 317 ASP A CA 1
ATOM 2616 C C . ASP A 1 168 ? -49.25900 -0.26400 -26.77900 1.000 20.57432 317 ASP A C 1
ATOM 2617 O O . ASP A 1 168 ? -48.98500 0.14700 -27.91200 1.000 26.31354 317 ASP A O 1
ATOM 2626 N N . CYS A 1 169 ? -50.30300 -1.05500 -26.52700 1.000 30.04620 318 CYS A N 1
ATOM 2627 C CA . CYS A 1 169 ? -51.16300 -1.56300 -27.58600 1.000 27.64627 318 CYS A CA 1
ATOM 2628 C C . CYS A 1 169 ? -52.52700 -0.88500 -27.61300 1.000 33.92586 318 CYS A C 1
ATOM 2629 O O . CYS A 1 169 ? -53.47200 -1.42700 -28.19900 1.000 37.28889 318 CYS A O 1
ATOM 2636 N N A SER A 1 170 ? -52.65100 0.29600 -27.01100 0.380 41.44260 319 SER A N 1
ATOM 2637 N N B SER A 1 170 ? -52.65000 0.29500 -27.00800 0.620 41.50790 319 SER A N 1
ATOM 2638 C CA A SER A 1 170 ? -53.89200 1.05100 -27.11100 0.380 43.87588 319 SER A CA 1
ATOM 2639 C CA B SER A 1 170 ? -53.88200 1.06200 -27.11400 0.620 43.93748 319 SER A CA 1
ATOM 2640 C C A SER A 1 170 ? -54.04900 1.60800 -28.52000 0.380 45.33017 319 SER A C 1
ATOM 2641 C C B SER A 1 170 ? -54.04300 1.59400 -28.53200 0.620 45.37086 319 SER A C 1
ATOM 2642 O O A SER A 1 170 ? -53.08700 2.09100 -29.12400 0.380 48.14502 319 SER A O 1
ATOM 2643 O O B SER A 1 170 ? -53.07800 2.04700 -29.15500 0.620 48.23981 319 SER A O 1
ATOM 2658 N N . SER A 1 171 ? -55.27300 1.52500 -29.04400 1.000 39.52178 320 SER A N 1
ATOM 2659 C CA . SER A 1 171 ? -55.60700 2.01300 -30.38700 1.000 40.57058 320 SER A CA 1
ATOM 2660 C C . SER A 1 171 ? -54.79500 1.29700 -31.46900 1.000 44.75581 320 SER A C 1
ATOM 2661 O O . SER A 1 171 ? -54.17300 1.92300 -32.33100 1.000 45.57066 320 SER A O 1
ATOM 2670 N N . SER A 1 172 ? -54.80600 -0.03600 -31.42000 1.000 42.28077 321 SER A N 1
ATOM 2671 C CA . SER A 1 172 ? -54.16700 -0.83600 -32.45800 1.000 46.96351 321 SER A CA 1
ATOM 2672 C C . SER A 1 172 ? -55.13600 -1.28000 -33.54400 1.000 58.46746 321 SER A C 1
ATOM 2673 O O . SER A 1 172 ? -54.69100 -1.69000 -34.62200 1.000 52.02475 321 SER A O 1
ATOM 2681 N N . GLY A 1 173 ? -56.43900 -1.20800 -33.29000 1.000 59.96028 322 GLY A N 1
ATOM 2682 C CA . GLY A 1 173 ? -57.41000 -1.51800 -34.32800 1.000 52.33747 322 GLY A CA 1
ATOM 2683 C C . GLY A 1 173 ? -57.45600 -3.00300 -34.62600 1.000 59.49708 322 GLY A C 1
ATOM 2684 O O . GLY A 1 173 ? -57.53800 -3.84200 -33.72200 1.000 50.04530 322 GLY A O 1
ATOM 2688 N N . ASN A 1 174 ? -57.40400 -3.33600 -35.91500 1.000 49.78672 323 ASN A N 1
ATOM 2689 C CA . ASN A 1 174 ? -57.44600 -4.72200 -36.36600 1.000 39.58595 323 ASN A CA 1
ATOM 2690 C C . ASN A 1 174 ? -56.12200 -5.45000 -36.17600 1.000 51.59288 323 ASN A C 1
ATOM 2691 O O . ASN A 1 174 ? -56.01500 -6.61600 -36.57200 1.000 54.84463 323 ASN A O 1
ATOM 2702 N N . SER A 1 175 ? -55.11900 -4.80100 -35.58700 1.000 51.33164 324 SER A N 1
ATOM 2703 C CA . SER A 1 175 ? -53.80400 -5.39500 -35.38300 1.000 44.60931 324 SER A CA 1
ATOM 2704 C C . SER A 1 175 ? -53.49100 -5.56600 -33.90000 1.000 37.66773 324 SER A C 1
ATOM 2705 O O . SER A 1 175 ? -52.33800 -5.43900 -33.48300 1.000 41.00981 324 SER A O 1
ATOM 2713 N N . LYS A 1 176 ? -54.51300 -5.85800 -33.09200 1.000 32.53592 325 LYS A N 1
ATOM 2714 C CA . LYS A 1 176 ? -54.29800 -6.01000 -31.65600 1.000 38.07685 325 LYS A CA 1
ATOM 2715 C C . LYS A 1 176 ? -53.47100 -7.25100 -31.34600 1.000 33.98566 325 LYS A C 1
ATOM 2716 O O . LYS A 1 176 ? -52.59100 -7.21600 -30.47800 1.000 39.27064 325 LYS A O 1
ATOM 2735 N N . GLU A 1 177 ? -53.74200 -8.35900 -32.04000 1.000 41.09995 326 GLU A N 1
ATOM 2736 C CA . GLU A 1 177 ? -52.97200 -9.57900 -31.82000 1.000 45.55862 326 GLU A CA 1
ATOM 2737 C C . GLU A 1 177 ? -51.50600 -9.37000 -32.17300 1.000 33.28700 326 GLU A C 1
ATOM 2738 O O . GLU A 1 177 ? -50.60900 -9.79000 -31.43400 1.000 36.39415 326 GLU A O 1
ATOM 2750 N N . GLU A 1 178 ? -51.24600 -8.70900 -33.30400 1.000 33.89526 327 GLU A N 1
ATOM 2751 C CA . GLU A 1 178 ? -49.87000 -8.47800 -33.73100 1.000 32.78808 327 GLU A CA 1
ATOM 2752 C C . GLU A 1 178 ? -49.12600 -7.58100 -32.74400 1.000 28.61370 327 GLU A C 1
ATOM 2753 O O . GLU A 1 178 ? -47.95400 -7.82600 -32.43400 1.000 29.68104 327 GLU A O 1
ATOM 2765 N N . CYS A 1 179 ? -49.79500 -6.54200 -32.23300 1.000 23.61023 328 CYS A N 1
ATOM 2766 C CA . CYS A 1 179 ? -49.18200 -5.68100 -31.22200 1.000 28.70928 328 CYS A CA 1
ATOM 2767 C C . CYS A 1 179 ? -48.88600 -6.44800 -29.94200 1.000 28.81561 328 CYS A C 1
ATOM 2768 O O . CYS A 1 179 ? -47.80900 -6.29500 -29.35000 1.000 20.52715 328 CYS A O 1
ATOM 2775 N N . ASP A 1 180 ? -49.84300 -7.25700 -29.48300 1.000 30.87104 329 ASP A N 1
ATOM 2776 C CA . ASP A 1 180 ? -49.64900 -8.00200 -28.24500 1.000 21.79007 329 ASP A CA 1
ATOM 2777 C C . ASP A 1 180 ? -48.48200 -8.97000 -28.36900 1.000 19.53164 329 ASP A C 1
ATOM 2778 O O . ASP A 1 180 ? -47.72700 -9.17200 -27.41100 1.000 26.32639 329 ASP A O 1
ATOM 2787 N N . ARG A 1 181 ? -48.30900 -9.56700 -29.55100 1.000 23.00280 330 ARG A N 1
ATOM 2788 C CA . ARG A 1 181 ? -47.15500 -10.42800 -29.78500 1.000 20.45034 330 ARG A CA 1
ATOM 2789 C C . ARG A 1 181 ? -45.85700 -9.63900 -29.70100 1.000 31.07724 330 ARG A C 1
ATOM 2790 O O . ARG A 1 181 ? -44.84800 -10.13800 -29.18800 1.000 15.82424 330 ARG A O 1
ATOM 2811 N N . PHE A 1 182 ? -45.86100 -8.40500 -30.21000 1.000 19.29140 331 PHE A N 1
ATOM 2812 C CA . PHE A 1 182 ? -44.65300 -7.58700 -30.18900 1.000 28.44759 331 PHE A CA 1
ATOM 2813 C C . PHE A 1 182 ? -44.22900 -7.27200 -28.75900 1.000 19.40357 331 PHE A C 1
ATOM 2814 O O . PHE A 1 182 ? -43.07100 -7.48500 -28.38100 1.000 20.98413 331 PHE A O 1
ATOM 2831 N N . THR A 1 183 ? -45.15900 -6.76100 -27.94900 1.000 18.74501 332 THR A N 1
ATOM 2832 C CA . THR A 1 183 ? -44.82600 -6.39500 -26.57600 1.000 23.47040 332 THR A CA 1
ATOM 2833 C C . THR A 1 183 ? -44.46600 -7.62000 -25.74700 1.000 17.37696 332 THR A C 1
ATOM 2834 O O . THR A 1 183 ? -43.57600 -7.55600 -24.89200 1.000 22.61036 332 THR A O 1
ATOM 2845 N N . GLU A 1 184 ? -45.14700 -8.74400 -25.98300 1.000 16.47868 333 GLU A N 1
ATOM 2846 C CA . GLU A 1 184 ? -44.87400 -9.94500 -25.20300 1.000 19.33278 333 GLU A CA 1
ATOM 2847 C C . GLU A 1 184 ? -43.46800 -10.47400 -25.45600 1.000 12.51311 333 GLU A C 1
ATOM 2848 O O . GLU A 1 184 ? -42.89300 -11.13500 -24.58400 1.000 16.88828 333 GLU A O 1
ATOM 2860 N N . PHE A 1 185 ? -42.89600 -10.19000 -26.62900 1.000 15.44619 334 PHE A N 1
ATOM 2861 C CA . PHE A 1 185 ? -41.49900 -10.53500 -26.86400 1.000 19.32894 334 PHE A CA 1
ATOM 2862 C C . PHE A 1 185 ? -40.56500 -9.77600 -25.93100 1.000 15.10514 334 PHE A C 1
ATOM 2863 O O . PHE A 1 185 ? -39.44600 -10.23500 -25.68200 1.000 17.41042 334 PHE A O 1
ATOM 2880 N N . PHE A 1 186 ? -41.00100 -8.62800 -25.41100 1.000 23.05378 335 PHE A N 1
ATOM 2881 C CA . PHE A 1 186 ? -40.25500 -7.88500 -24.40200 1.000 13.57358 335 PHE A CA 1
ATOM 2882 C C . PHE A 1 186 ? -40.68600 -8.25800 -22.98700 1.000 15.22429 335 PHE A C 1
ATOM 2883 O O . PHE A 1 186 ? -39.84600 -8.57300 -22.13900 1.000 21.77189 335 PHE A O 1
ATOM 2900 N N . THR A 1 187 ? -41.99600 -8.23100 -22.72500 1.000 12.48387 336 THR A N 1
ATOM 2901 C CA . THR A 1 187 ? -42.49800 -8.30300 -21.35600 1.000 18.18668 336 THR A CA 1
ATOM 2902 C C . THR A 1 187 ? -42.59900 -9.73000 -20.83200 1.000 14.47362 336 THR A C 1
ATOM 2903 O O . THR A 1 187 ? -42.48400 -9.94600 -19.62100 1.000 27.29680 336 THR A O 1
ATOM 2914 N N . ASP A 1 188 ? -42.82200 -10.71000 -21.70900 1.000 21.31088 337 ASP A N 1
ATOM 2915 C CA . ASP A 1 188 ? -42.99100 -12.10700 -21.30500 1.000 30.26738 337 ASP A CA 1
ATOM 2916 C C . ASP A 1 188 ? -42.13200 -12.98200 -22.22000 1.000 28.44549 337 ASP A C 1
ATOM 2917 O O . ASP A 1 188 ? -42.64400 -13.72500 -23.06000 1.000 15.51239 337 ASP A O 1
ATOM 2926 N N . ASN A 1 189 ? -40.81500 -12.88700 -22.04700 1.000 26.19655 338 ASN A N 1
ATOM 2927 C CA . ASN A 1 189 ? -39.84600 -13.62400 -22.85200 1.000 18.53633 338 ASN A CA 1
ATOM 2928 C C . ASN A 1 189 ? -38.97200 -14.43800 -21.90700 1.000 21.95908 338 ASN A C 1
ATOM 2929 O O . ASN A 1 189 ? -38.10000 -13.88400 -21.22900 1.000 11.99313 338 ASN A O 1
ATOM 2940 N N . ALA A 1 190 ? -39.20100 -15.75300 -21.87000 1.000 20.30248 339 ALA A N 1
ATOM 2941 C CA . ALA A 1 190 ? -38.43900 -16.60800 -20.96800 1.000 18.60566 339 ALA A CA 1
ATOM 2942 C C . ALA A 1 190 ? -36.96400 -16.65700 -21.34400 1.000 12.25094 339 ALA A C 1
ATOM 2943 O O . ALA A 1 190 ? -36.10900 -16.82700 -20.46800 1.000 16.50045 339 ALA A O 1
ATOM 2950 N N . CYS A 1 191 ? -36.64300 -16.51200 -22.63100 1.000 13.35107 340 CYS A N 1
ATOM 2951 C CA . CYS A 1 191 ? -35.24300 -16.46800 -23.04000 1.000 12.40935 340 CYS A CA 1
ATOM 2952 C C . CYS A 1 191 ? -34.55300 -15.22400 -22.49000 1.000 8.99605 340 CYS A C 1
ATOM 2953 O O . CYS A 1 191 ? -33.47500 -15.31100 -21.89000 1.000 12.18299 340 CYS A O 1
ATOM 2960 N N . LEU A 1 192 ? -35.16800 -14.05400 -22.68100 1.000 16.09111 341 LEU A N 1
ATOM 2961 C CA . LEU A 1 192 ? -34.60000 -12.82000 -22.14700 1.000 15.89009 341 LEU A CA 1
ATOM 2962 C C . LEU A 1 192 ? -34.58200 -12.83700 -20.62400 1.000 15.22706 341 LEU A C 1
ATOM 2963 O O . LEU A 1 192 ? -33.60500 -12.40300 -20.00100 1.000 12.78601 341 LEU A O 1
ATOM 2979 N N . ARG A 1 193 ? -35.65600 -13.33600 -20.00800 1.000 25.39039 342 ARG A N 1
ATOM 2980 C CA . ARG A 1 193 ? -35.71100 -13.42500 -18.55200 1.000 16.14367 342 ARG A CA 1
ATOM 2981 C C . ARG A 1 193 ? -34.59800 -14.31700 -18.01500 1.000 18.49419 342 ARG A C 1
ATOM 2982 O O . ARG A 1 193 ? -33.92100 -13.96900 -17.04000 1.000 15.39325 342 ARG A O 1
ATOM 3003 N N . ASN A 1 194 ? -34.38900 -15.47500 -18.64700 1.000 11.05566 343 ASN A N 1
ATOM 3004 C CA . ASN A 1 194 ? -33.33300 -16.38000 -18.20500 1.000 15.81452 343 ASN A CA 1
ATOM 3005 C C . ASN A 1 194 ? -31.95700 -15.75700 -18.39300 1.000 19.14467 343 ASN A C 1
ATOM 3006 O O . ASN A 1 194 ? -31.07400 -15.91600 -17.54200 1.000 17.76964 343 ASN A O 1
ATOM 3017 N N . ALA A 1 195 ? -31.75400 -15.04600 -19.50500 1.000 18.12038 344 ALA A N 1
ATOM 3018 C CA . ALA A 1 195 ? -30.45600 -14.43400 -19.76900 1.000 13.46378 344 ALA A CA 1
ATOM 3019 C C . ALA A 1 195 ? -30.13400 -13.36100 -18.73500 1.000 23.42585 344 ALA A C 1
ATOM 3020 O O . ALA A 1 195 ? -29.01300 -13.29800 -18.21700 1.000 19.50252 344 ALA A O 1
ATOM 3027 N N . ILE A 1 196 ? -31.11100 -12.50700 -18.42300 1.000 22.61238 345 ILE A N 1
ATOM 3028 C CA . ILE A 1 196 ? -30.90000 -11.46700 -17.41900 1.000 26.37852 345 ILE A CA 1
ATOM 3029 C C . ILE A 1 196 ? -30.65400 -12.09300 -16.05200 1.000 18.12358 345 ILE A C 1
ATOM 3030 O O . ILE A 1 196 ? -29.74400 -11.69000 -15.31800 1.000 21.64212 345 ILE A O 1
ATOM 3046 N N . GLN A 1 197 ? -31.46000 -13.09500 -15.69400 1.000 22.81688 346 GLN A N 1
ATOM 3047 C CA . GLN A 1 197 ? -31.29200 -13.75500 -14.40300 1.000 29.26873 346 GLN A CA 1
ATOM 3048 C C . GLN A 1 197 ? -29.94600 -14.46400 -14.31400 1.000 28.67724 346 GLN A C 1
ATOM 3049 O O . GLN A 1 197 ? -29.29200 -14.43800 -13.26500 1.000 29.85373 346 GLN A O 1
ATOM 3063 N N . ALA A 1 198 ? -29.51500 -15.09900 -15.40600 1.000 24.15898 347 ALA A N 1
ATOM 3064 C CA . ALA A 1 198 ? -28.25400 -15.83300 -15.38200 1.000 18.39000 347 ALA A CA 1
ATOM 3065 C C . ALA A 1 198 ? -27.07300 -14.90000 -15.15200 1.000 32.41379 347 ALA A C 1
ATOM 3066 O O . ALA A 1 198 ? -26.10600 -15.26800 -14.47400 1.000 27.38615 347 ALA A O 1
ATOM 3073 N N . PHE A 1 199 ? -27.12700 -13.68700 -15.70600 1.000 23.90348 348 PHE A N 1
ATOM 3074 C CA . PHE A 1 199 ? -26.04100 -12.74100 -15.47400 1.000 27.99650 348 PHE A CA 1
ATOM 3075 C C . PHE A 1 199 ? -26.03300 -12.26200 -14.02900 1.000 23.06857 348 PHE A C 1
ATOM 3076 O O . PHE A 1 199 ? -24.97400 -12.19400 -13.39500 1.000 28.68454 348 PHE A O 1
ATOM 3093 N N . GLY A 1 200 ? -27.20700 -11.91100 -13.49700 1.000 33.99411 349 GLY A N 1
ATOM 3094 C CA . GLY A 1 200 ? -27.27700 -11.43600 -12.12600 1.000 37.58895 349 GLY A CA 1
ATOM 3095 C C . GLY A 1 200 ? -26.76100 -12.44400 -11.12100 1.000 49.96140 349 GLY A C 1
ATOM 3096 O O . GLY A 1 200 ? -26.21600 -12.06600 -10.08000 1.000 45.29402 349 GLY A O 1
ATOM 3100 N N . ASN A 1 201 ? -26.92100 -13.72600 -11.43300 1.000 45.01064 350 ASN A N 1
ATOM 3101 C CA . ASN A 1 201 ? -26.46200 -14.79100 -10.55000 1.000 57.61375 350 ASN A CA 1
ATOM 3102 C C . ASN A 1 201 ? -24.96400 -14.66800 -10.29500 1.000 62.95767 350 ASN A C 1
ATOM 3103 O O . ASN A 1 201 ? -24.49200 -14.90700 -9.18300 1.000 72.66088 350 ASN A O 1
ATOM 3114 N N . GLY A 1 202 ? -24.22100 -14.29400 -11.33200 1.000 72.36933 351 GLY A N 1
ATOM 3115 C CA . GLY A 1 202 ? -22.78200 -14.14300 -11.22300 1.000 82.71037 351 GLY A CA 1
ATOM 3116 C C . GLY A 1 202 ? -22.08700 -15.47900 -11.05400 1.000 87.78747 351 GLY A C 1
ATOM 3117 O O . GLY A 1 202 ? -21.05200 -15.57200 -10.39400 1.000 81.37797 351 GLY A O 1
ATOM 3121 N N . THR A 1 203 ? -22.65900 -16.51700 -11.65500 1.000 93.34099 352 THR A N 1
ATOM 3122 C CA . THR A 1 203 ? -22.09300 -17.85800 -11.57100 1.000 95.39320 352 THR A CA 1
ATOM 3123 C C . THR A 1 203 ? -21.83400 -18.42800 -12.96100 1.000 95.55186 352 THR A C 1
ATOM 3124 O O . THR A 1 203 ? -22.37600 -17.94200 -13.95400 1.000 98.39567 352 THR A O 1
ATOM 3135 N N . GLY A 1 204 ? -21.00300 -19.46300 -13.02300 1.000 94.79763 353 GLY A N 1
ATOM 3136 C CA . GLY A 1 204 ? -20.66500 -20.09900 -14.28200 1.000 92.47821 353 GLY A CA 1
ATOM 3137 C C . GLY A 1 204 ? -21.78100 -20.97600 -14.82000 1.000 92.32431 353 GLY A C 1
ATOM 3138 O O . GLY A 1 204 ? -21.79500 -22.18500 -14.58900 1.000 94.25287 353 GLY A O 1
ATOM 3142 N N . SER A 1 205 ? -22.71800 -20.36600 -15.53900 1.000 89.88087 354 SER A N 1
ATOM 3143 C CA . SER A 1 205 ? -23.83600 -21.10100 -16.11800 1.000 71.38351 354 SER A CA 1
ATOM 3144 C C . SER A 1 205 ? -23.38600 -21.81200 -17.38900 1.000 60.00571 354 SER A C 1
ATOM 3145 O O . SER A 1 205 ? -22.33800 -21.48900 -17.94900 1.000 62.17530 354 SER A O 1
ATOM 3153 N N . GLU A 1 206 ? -24.17600 -22.77900 -17.84500 1.000 54.46057 355 GLU A N 1
ATOM 3154 C CA . GLU A 1 206 ? -23.83300 -23.52200 -19.04500 1.000 42.26259 355 GLU A CA 1
ATOM 3155 C C . GLU A 1 206 ? -24.10100 -22.72300 -20.32000 1.000 45.08579 355 GLU A C 1
ATOM 3156 O O . GLU A 1 206 ? -23.59300 -23.07500 -21.38500 1.000 40.95515 355 GLU A O 1
ATOM 3168 N N . PHE A 1 207 ? -24.89000 -21.65300 -20.22800 1.000 33.06068 356 PHE A N 1
ATOM 3169 C CA . PHE A 1 207 ? -25.20600 -20.87100 -21.41500 1.000 27.79323 356 PHE A CA 1
ATOM 3170 C C . PHE A 1 207 ? -24.69100 -19.43900 -21.33900 1.000 31.42973 356 PHE A C 1
ATOM 3171 O O . PHE A 1 207 ? -25.11300 -18.59600 -22.13800 1.000 23.21864 356 PHE A O 1
ATOM 3188 N N . LEU A 1 208 ? -23.78900 -19.14200 -20.40600 1.000 26.75666 357 LEU A N 1
ATOM 3189 C CA . LEU A 1 208 ? -23.27800 -17.79000 -20.24600 1.000 41.66567 357 LEU A CA 1
ATOM 3190 C C . LEU A 1 208 ? -21.81700 -17.84600 -19.82500 1.000 34.89855 357 LEU A C 1
ATOM 3191 O O . LEU A 1 208 ? -21.40900 -18.75600 -19.09700 1.000 45.68996 357 LEU A O 1
ATOM 3207 N N . GLU A 1 209 ? -21.04000 -16.87400 -20.30000 1.000 69.61651 358 GLU A N 1
ATOM 3208 C CA . GLU A 1 209 ? -19.64200 -16.69900 -19.91600 1.000 75.79960 358 GLU A CA 1
ATOM 3209 C C . GLU A 1 209 ? -18.78900 -17.90300 -20.30800 1.000 65.64556 358 GLU A C 1
ATOM 3210 O O . GLU A 1 209 ? -17.98500 -17.82400 -21.23800 1.000 72.01907 358 GLU A O 1
ATOM 3222 N N . GLN B 2 1 ? 12.36700 21.85200 -11.32500 1.000 81.10134 138 GLN B N 1
ATOM 3223 C CA . GLN B 2 1 ? 12.25200 20.45200 -11.68400 1.000 85.01778 138 GLN B CA 1
ATOM 3224 C C . GLN B 2 1 ? 10.90000 19.97000 -11.20600 1.000 85.20030 138 GLN B C 1
ATOM 3225 O O . GLN B 2 1 ? 10.16400 19.39100 -11.94800 1.000 78.99829 138 GLN B O 1
ATOM 3238 N N . GLY B 2 2 ? 10.58700 20.26300 -9.94800 1.000 84.65114 139 GLY B N 1
ATOM 3239 C CA . GLY B 2 2 ? 9.31400 19.89100 -9.36000 1.000 80.86152 139 GLY B CA 1
ATOM 3240 C C . GLY B 2 2 ? 8.99400 18.41200 -9.44800 1.000 77.26973 139 GLY B C 1
ATOM 3241 O O . GLY B 2 2 ? 7.93000 18.02700 -9.93400 1.000 70.00778 139 GLY B O 1
ATOM 3245 N N . ARG B 2 3 ? 9.91500 17.58100 -8.97400 1.000 82.33690 140 ARG B N 1
ATOM 3246 C CA . ARG B 2 3 ? 9.71500 16.13700 -8.98200 1.000 69.52473 140 ARG B CA 1
ATOM 3247 C C . ARG B 2 3 ? 9.05500 15.65400 -7.68800 1.000 57.72184 140 ARG B C 1
ATOM 3248 O O . ARG B 2 3 ? 8.55100 14.53200 -7.62700 1.000 66.04263 140 ARG B O 1
ATOM 3269 N N . GLY B 2 4 ? 9.05900 16.49600 -6.65600 1.000 42.22623 141 GLY B N 1
ATOM 3270 C CA . GLY B 2 4 ? 8.46600 16.14200 -5.38000 1.000 40.70684 141 GLY B CA 1
ATOM 3271 C C . GLY B 2 4 ? 6.95700 16.30100 -5.34600 1.000 49.06294 141 GLY B C 1
ATOM 3272 O O . GLY B 2 4 ? 6.28600 15.67300 -4.52700 1.000 35.32335 141 GLY B O 1
ATOM 3276 N N . CYS B 2 5 ? 6.41700 17.13600 -6.22900 1.000 42.43014 142 CYS B N 1
ATOM 3277 C CA . CYS B 2 5 ? 4.98900 17.35500 -6.27200 1.000 39.68176 142 CYS B CA 1
ATOM 3278 C C . CYS B 2 5 ? 4.39600 16.18800 -7.07200 1.000 39.56973 142 CYS B C 1
ATOM 3279 O O . CYS B 2 5 ? 4.50800 16.13900 -8.25700 1.000 31.91398 142 CYS B O 1
ATOM 3286 N N . LEU B 2 6 ? 3.73800 15.27500 -6.38900 1.000 32.66228 143 LEU B N 1
ATOM 3287 C CA . LEU B 2 6 ? 3.25700 14.04400 -6.99600 1.000 41.32518 143 LEU B CA 1
ATOM 3288 C C . LEU B 2 6 ? 1.73700 13.96000 -6.93100 1.000 39.22593 143 LEU B C 1
ATOM 3289 O O . LEU B 2 6 ? 1.07200 14.71600 -6.21800 1.000 39.37564 143 LEU B O 1
ATOM 3305 N N . LEU B 2 7 ? 1.19600 13.01000 -7.68800 1.000 40.40341 144 LEU B N 1
ATOM 3306 C CA . LEU B 2 7 ? -0.23200 12.72700 -7.70600 1.000 28.94726 144 LEU B CA 1
ATOM 3307 C C . LEU B 2 7 ? -0.51600 11.55000 -6.78100 1.000 33.33192 144 LEU B C 1
ATOM 3308 O O . LEU B 2 7 ? -0.02000 10.44200 -7.01100 1.000 39.67342 144 LEU B O 1
ATOM 3324 N N . LYS B 2 8 ? -1.30000 11.79400 -5.73800 1.000 35.36093 145 LYS B N 1
ATOM 3325 C CA . LYS B 2 8 ? -1.72900 10.76400 -4.80500 1.000 31.32878 145 LYS B CA 1
ATOM 3326 C C . LYS B 2 8 ? -3.22900 10.53900 -4.94900 1.000 29.83478 145 LYS B C 1
ATOM 3327 O O . LYS B 2 8 ? -3.94100 11.32600 -5.57700 1.000 27.08332 145 LYS B O 1
ATOM 3346 N N . GLU B 2 9 ? -3.71000 9.44600 -4.36100 1.000 26.08023 146 GLU B N 1
ATOM 3347 C CA . GLU B 2 9 ? -5.11900 9.10100 -4.46800 1.000 26.86462 146 GLU B CA 1
ATOM 3348 C C . GLU B 2 9 ? -5.57400 8.40700 -3.19300 1.000 38.25969 146 GLU B C 1
ATOM 3349 O O . GLU B 2 9 ? -4.77400 7.82500 -2.45700 1.000 24.01625 146 GLU B O 1
ATOM 3361 N N . ILE B 2 10 ? -6.87900 8.47800 -2.94400 1.000 28.74913 147 ILE B N 1
ATOM 3362 C CA . ILE B 2 10 ? -7.48300 7.85000 -1.77400 1.000 24.86514 147 ILE B CA 1
ATOM 3363 C C . ILE B 2 10 ? -8.89800 7.41800 -2.13300 1.000 27.20835 147 ILE B C 1
ATOM 3364 O O . ILE B 2 10 ? -9.62800 8.13700 -2.82300 1.000 23.62889 147 ILE B O 1
ATOM 3380 N N . HIS B 2 11 ? -9.27400 6.22700 -1.67700 1.000 27.03210 148 HIS B N 1
ATOM 3381 C CA . HIS B 2 11 ? -10.60800 5.68500 -1.89900 1.000 17.96212 148 HIS B CA 1
ATOM 3382 C C . HIS B 2 11 ? -11.53200 6.18200 -0.79300 1.000 25.41386 148 HIS B C 1
ATOM 3383 O O . HIS B 2 11 ? -11.25900 5.96500 0.39300 1.000 24.04884 148 HIS B O 1
ATOM 3397 N N . LEU B 2 12 ? -12.61800 6.84800 -1.17800 1.000 15.57208 149 LEU B N 1
ATOM 3398 C CA . LEU B 2 12 ? -13.51700 7.46500 -0.21500 1.000 25.08361 149 LEU B CA 1
ATOM 3399 C C . LEU B 2 12 ? -14.96300 7.20400 -0.60600 1.000 15.20230 149 LEU B C 1
ATOM 3400 O O . LEU B 2 12 ? -15.28100 6.94000 -1.76800 1.000 16.09333 149 LEU B O 1
ATOM 3416 N N . ASN B 2 13 ? -15.83900 7.27400 0.39300 1.000 21.30236 150 ASN B N 1
ATOM 3417 C CA . ASN B 2 13 ? -17.26100 7.41200 0.12900 1.000 18.38472 150 ASN B CA 1
ATOM 3418 C C . ASN B 2 13 ? -17.54900 8.83400 -0.34200 1.000 21.32766 150 ASN B C 1
ATOM 3419 O O . ASN B 2 13 ? -16.81500 9.77400 -0.02600 1.000 21.42454 150 ASN B O 1
ATOM 3429 N N . VAL B 2 14 ? -18.62900 8.99200 -1.11100 1.000 14.67080 151 VAL B N 1
ATOM 3430 C CA . VAL B 2 14 ? -19.02200 10.33300 -1.53500 1.000 16.38231 151 VAL B CA 1
ATOM 3431 C C . VAL B 2 14 ? -19.37300 11.19100 -0.32500 1.0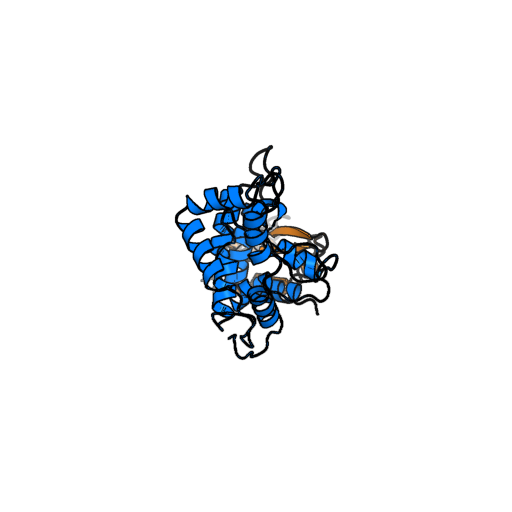00 19.45198 151 VAL B C 1
ATOM 3432 O O . VAL B 2 14 ? -19.11500 12.40200 -0.31400 1.000 16.37323 151 VAL B O 1
ATOM 3445 N N . THR B 2 15 ? -19.93200 10.57900 0.72400 1.000 16.53423 152 THR B N 1
ATOM 3446 C CA . THR B 2 15 ? -20.27400 11.32900 1.92800 1.000 27.88697 152 THR B CA 1
ATOM 3447 C C . THR B 2 15 ? -19.03700 11.88800 2.62000 1.000 21.80630 152 THR B C 1
ATOM 3448 O O . THR B 2 15 ? -19.12500 12.90900 3.31200 1.000 24.69408 152 THR B O 1
ATOM 3459 N N . ASP B 2 16 ? -17.88100 11.24000 2.44800 1.000 25.93546 153 ASP B N 1
ATOM 3460 C CA . ASP B 2 16 ? -16.65000 11.74100 3.05200 1.000 17.20338 153 ASP B CA 1
ATOM 3461 C C . ASP B 2 16 ? -16.26700 13.11800 2.52500 1.000 19.34598 153 ASP B C 1
ATOM 3462 O O . ASP B 2 16 ? -15.47600 13.81700 3.16600 1.000 24.86470 153 ASP B O 1
ATOM 3471 N N . LEU B 2 17 ? -16.80900 13.52100 1.37300 1.000 20.25085 154 LEU B N 1
ATOM 3472 C CA . LEU B 2 17 ? -16.50900 14.83800 0.82600 1.000 21.58034 154 LEU B CA 1
ATOM 3473 C C . LEU B 2 17 ? -17.22300 15.95400 1.57800 1.000 23.39541 154 LEU B C 1
ATOM 3474 O O . LEU B 2 17 ? -16.82900 17.11800 1.44800 1.000 18.41444 154 LEU B O 1
ATOM 3490 N N . ASP B 2 18 ? -18.26100 15.62400 2.35200 1.000 25.19306 155 ASP B N 1
ATOM 3491 C CA . ASP B 2 18 ? -19.00100 16.59800 3.15800 1.000 26.35473 155 ASP B CA 1
ATOM 3492 C C . ASP B 2 18 ? -19.57700 17.71900 2.29500 1.000 22.83669 155 ASP B C 1
ATOM 3493 O O . ASP B 2 18 ? -19.60400 18.88500 2.69400 1.000 20.66801 155 ASP B O 1
ATOM 3502 N N . LEU B 2 19 ? -20.04500 17.36400 1.10100 1.000 26.63345 156 LEU B N 1
ATOM 3503 C CA . LEU B 2 19 ? -20.64600 18.32400 0.18600 1.000 25.44931 156 LEU B CA 1
ATOM 3504 C C . LEU B 2 19 ? -22.16800 18.33200 0.25100 1.000 27.00586 156 LEU B C 1
ATOM 3505 O O . LEU B 2 19 ? -22.80400 19.04000 -0.53600 1.000 30.85771 156 LEU B O 1
ATOM 3521 N N . GLY B 2 20 ? -22.76500 17.57200 1.16900 1.000 15.89488 157 GLY B N 1
ATOM 3522 C CA . GLY B 2 20 ? -24.19500 17.59600 1.38800 1.000 32.69198 157 GLY B CA 1
ATOM 3523 C C . GLY B 2 20 ? -24.96600 16.46200 0.74800 1.000 26.46032 157 GLY B C 1
ATOM 3524 O O . GLY B 2 20 ? -26.14900 16.28600 1.06600 1.000 35.61143 157 GLY B O 1
ATOM 3528 N N . TYR B 2 21 ? -24.34100 15.69300 -0.13800 1.000 30.59975 158 TYR B N 1
ATOM 3529 C CA . TYR B 2 21 ? -25.04100 14.60400 -0.80400 1.000 24.50280 158 TYR B CA 1
ATOM 3530 C C . TYR B 2 21 ? -25.30500 13.46100 0.16800 1.000 24.36207 158 TYR B C 1
ATOM 3531 O O . TYR B 2 21 ? -24.49400 13.17300 1.05300 1.000 25.36970 158 TYR B O 1
ATOM 3549 N N . ARG B 2 22 ? -26.45300 12.81200 0.00100 1.000 33.22659 159 ARG B N 1
ATOM 3550 C CA . ARG B 2 22 ? -26.82000 11.63000 0.77500 1.000 26.69002 159 ARG B CA 1
ATOM 3551 C C . ARG B 2 22 ? -26.85700 10.45000 -0.19000 1.000 25.76673 159 ARG B C 1
ATOM 3552 O O . ARG B 2 22 ? -27.85500 10.23000 -0.88200 1.000 19.62026 159 ARG B O 1
ATOM 3573 N N . THR B 2 23 ? -25.76100 9.69800 -0.23400 1.000 21.88044 160 THR B N 1
ATOM 3574 C CA . THR B 2 23 ? -25.61800 8.59100 -1.16700 1.000 19.49041 160 THR B CA 1
ATOM 3575 C C . THR B 2 23 ? -24.60200 7.61200 -0.60300 1.000 21.21290 160 THR B C 1
ATOM 3576 O O . THR B 2 23 ? -23.76900 7.96900 0.23400 1.000 20.89135 160 THR B O 1
ATOM 3587 N N . LYS B 2 24 ? -24.67900 6.37100 -1.07400 1.000 19.63076 161 LYS B N 1
ATOM 3588 C CA . LYS B 2 24 ? -23.73400 5.33500 -0.68500 1.000 14.37255 161 LYS B CA 1
ATOM 3589 C C . LYS B 2 24 ? -22.70000 5.05600 -1.76700 1.000 14.50952 161 LYS B C 1
ATOM 3590 O O . LYS B 2 24 ? -21.95900 4.07200 -1.66400 1.000 21.56076 161 LYS B O 1
ATOM 3609 N N . GLU B 2 25 ? -22.63000 5.89700 -2.79400 1.000 18.12985 162 GLU B N 1
ATOM 3610 C CA . GLU B 2 25 ? -21.65800 5.71700 -3.85900 1.000 16.86837 162 GLU B CA 1
ATOM 3611 C C . GLU B 2 25 ? -20.26600 6.13200 -3.38700 1.000 18.56530 162 GLU B C 1
ATOM 3612 O O . GLU B 2 25 ? -20.10300 6.84300 -2.39100 1.000 20.27814 162 GLU B O 1
ATOM 3624 N N . GLU B 2 26 ? -19.25400 5.66800 -4.11700 1.000 21.29550 163 GLU B N 1
ATOM 3625 C CA . GLU B 2 26 ? -17.85800 5.87700 -3.75600 1.000 18.79401 163 GLU B CA 1
ATOM 3626 C C . GLU B 2 26 ? -17.11600 6.51500 -4.92500 1.000 23.12204 163 GLU B C 1
ATOM 3627 O O . GLU B 2 26 ? -17.66400 6.70100 -6.01600 1.000 17.05719 163 GLU B O 1
ATOM 3639 N N . LEU B 2 27 ? -15.84700 6.84400 -4.68800 1.000 15.56460 164 LEU B N 1
ATOM 3640 C CA . LEU B 2 27 ? -15.02800 7.49200 -5.70000 1.000 20.87006 164 LEU B CA 1
ATOM 3641 C C . LEU B 2 27 ? -13.56100 7.36000 -5.32300 1.000 15.74505 164 LEU B C 1
ATOM 3642 O O . LEU B 2 27 ? -13.21700 7.04400 -4.18100 1.000 19.53665 164 LEU B O 1
ATOM 3658 N N . ILE B 2 28 ? -12.70300 7.60600 -6.30700 1.000 21.01418 165 ILE B N 1
ATOM 3659 C CA . ILE B 2 28 ? -11.26600 7.73300 -6.10400 1.000 13.72195 165 ILE B CA 1
ATOM 3660 C C . ILE B 2 28 ? -10.93200 9.21200 -6.23200 1.000 18.14926 165 ILE B C 1
ATOM 3661 O O . ILE B 2 28 ? -11.02000 9.78400 -7.32600 1.000 22.60799 165 ILE B O 1
ATOM 3677 N N . PHE B 2 29 ? -10.56500 9.83900 -5.11900 1.000 21.31782 166 PHE B N 1
ATOM 3678 C CA . PHE B 2 29 ? -10.16400 11.23800 -5.12300 1.000 22.33117 166 PHE B CA 1
ATOM 3679 C C . PHE B 2 29 ? -8.65300 11.33100 -5.28100 1.000 22.77226 166 PHE B C 1
ATOM 3680 O O . PHE B 2 29 ? -7.90500 10.70100 -4.52600 1.000 26.38780 166 PHE B O 1
ATOM 3697 N N . ARG B 2 30 ? -8.20900 12.11100 -6.26100 1.000 26.06676 167 ARG B N 1
ATOM 3698 C CA . ARG B 2 30 ? -6.79200 12.27600 -6.55100 1.000 32.38105 167 ARG B CA 1
ATOM 3699 C C . ARG B 2 30 ? -6.39100 13.72800 -6.34000 1.000 20.45625 167 ARG B C 1
ATOM 3700 O O . ARG B 2 30 ? -7.10600 14.64600 -6.75600 1.000 21.58251 167 ARG B O 1
ATOM 3721 N N . TYR B 2 31 ? -5.24600 13.93100 -5.69200 1.000 21.36806 168 TYR B N 1
ATOM 3722 C CA . TYR B 2 31 ? -4.79900 15.26200 -5.31400 1.000 20.50891 168 TYR B CA 1
ATOM 3723 C C . TYR B 2 31 ? -3.29400 15.37000 -5.50900 1.000 33.65759 168 TYR B C 1
ATOM 3724 O O . TYR B 2 31 ? -2.58400 14.36500 -5.59900 1.000 23.72862 168 TYR B O 1
ATOM 3742 N N . CYS B 2 32 ? -2.81200 16.60800 -5.56900 1.000 27.41517 169 CYS B N 1
ATOM 3743 C CA . CYS B 2 32 ? -1.39500 16.89100 -5.74400 1.000 33.80372 169 CYS B CA 1
ATOM 3744 C C . CYS B 2 32 ? -0.78500 17.26900 -4.40200 1.000 30.54581 169 CYS B C 1
ATOM 3745 O O . CYS B 2 32 ? -1.31500 18.13400 -3.69500 1.000 31.76102 169 CYS B O 1
ATOM 3752 N N . SER B 2 33 ? 0.33300 16.63000 -4.06300 1.000 31.16250 170 SER B N 1
ATOM 3753 C CA . SER B 2 33 ? 0.98500 16.84400 -2.78000 1.000 33.73628 170 SER B CA 1
ATOM 3754 C C . SER B 2 33 ? 2.48000 16.60200 -2.92900 1.000 36.22435 170 SER B C 1
ATOM 3755 O O . SER B 2 33 ? 2.90200 15.72600 -3.68900 1.000 29.08774 170 SER B O 1
ATOM 3763 N N . GLY B 2 34 ? 3.27300 17.38400 -2.19900 1.000 33.37094 171 GLY B N 1
ATOM 3764 C CA . GLY B 2 34 ? 4.71000 17.25200 -2.22300 1.000 34.77355 171 GLY B CA 1
ATOM 3765 C C . GLY B 2 34 ? 5.41900 18.59000 -2.20400 1.000 39.87413 171 GLY B C 1
ATOM 3766 O O . GLY B 2 34 ? 4.81900 19.64300 -2.44400 1.000 26.75369 171 GLY B O 1
ATOM 3770 N N . PRO B 2 35 ? 6.71600 18.57400 -1.91800 1.000 43.29456 172 PRO B N 1
ATOM 3771 C CA . PRO B 2 35 ? 7.48400 19.82000 -1.88100 1.000 36.39670 172 PRO B CA 1
ATOM 3772 C C . PRO B 2 35 ? 7.87100 20.28800 -3.27600 1.000 34.03792 172 PRO B C 1
ATOM 3773 O O . PRO B 2 35 ? 7.97500 19.50700 -4.22400 1.000 43.60753 172 PRO B O 1
ATOM 3784 N N . CYS B 2 36 ? 8.03500 21.61100 -3.40000 1.000 40.91442 173 CYS B N 1
ATOM 3785 C CA . CYS B 2 36 ? 8.42400 22.26200 -4.61500 1.000 52.10037 173 CYS B CA 1
ATOM 3786 C C . CYS B 2 36 ? 9.62100 23.20600 -4.40700 1.000 51.03551 173 CYS B C 1
ATOM 3787 O O . CYS B 2 36 ? 9.81600 24.13000 -5.16800 1.000 39.43628 173 CYS B O 1
ATOM 3794 N N . HIS B 2 37 ? 10.48600 22.91200 -3.45500 1.000 55.08523 174 HIS B N 1
ATOM 3795 C CA . HIS B 2 37 ? 11.57400 23.82800 -3.13200 1.000 63.84625 174 HIS B CA 1
ATOM 3796 C C . HIS B 2 37 ? 12.68300 23.81700 -4.17700 1.000 62.87058 174 HIS B C 1
ATOM 3797 O O . HIS B 2 37 ? 13.46400 24.77200 -4.23800 1.000 73.72171 174 HIS B O 1
ATOM 3811 N N . ASP B 2 38 ? 12.76800 22.81500 -5.03400 1.000 60.34164 175 ASP B N 1
ATOM 3812 C CA . ASP B 2 38 ? 13.76000 22.81900 -6.09400 1.000 61.81780 175 ASP B CA 1
ATOM 3813 C C . ASP B 2 38 ? 13.29900 23.57100 -7.31900 1.000 52.40894 175 ASP B C 1
ATOM 3814 O O . ASP B 2 38 ? 14.02900 23.73400 -8.24000 1.000 50.53184 175 ASP B O 1
ATOM 3823 N N . ALA B 2 39 ? 12.04600 23.98300 -7.35400 1.000 63.41764 176 ALA B N 1
ATOM 3824 C CA . ALA B 2 39 ? 11.53700 24.77000 -8.45100 1.000 52.51872 176 ALA B CA 1
ATOM 3825 C C . ALA B 2 39 ? 11.33100 26.23100 -8.02700 1.000 43.40348 176 ALA B C 1
ATOM 3826 O O . ALA B 2 39 ? 10.79700 26.98700 -8.75700 1.000 40.94543 176 ALA B O 1
ATOM 3833 N N . GLU B 2 40 ? 11.79100 26.62000 -6.85700 1.000 48.66331 177 GLU B N 1
ATOM 3834 C CA . GLU B 2 40 ? 11.59400 27.98800 -6.41300 1.000 47.76242 177 GLU B CA 1
ATOM 3835 C C . GLU B 2 40 ? 12.59300 28.92600 -7.08300 1.000 50.12205 177 GLU B C 1
ATOM 3836 O O . GLU B 2 40 ? 13.60400 28.50600 -7.65400 1.000 49.40913 177 GLU B O 1
ATOM 3848 N N . THR B 2 41 ? 12.29900 30.21500 -6.98400 1.000 50.43301 178 THR B N 1
ATOM 3849 C CA . THR B 2 41 ? 13.03700 31.28300 -7.63900 1.000 34.93694 178 THR B CA 1
ATOM 3850 C C . THR B 2 41 ? 13.65200 32.19900 -6.58600 1.000 22.63079 178 THR B C 1
ATOM 3851 O O . THR B 2 41 ? 13.48800 31.99400 -5.38000 1.000 33.99944 178 THR B O 1
ATOM 3862 N N . ASN B 2 42 ? 14.37500 33.21900 -7.05400 1.000 24.91110 179 ASN B N 1
ATOM 3863 C CA . ASN B 2 42 ? 14.77100 34.30000 -6.15800 1.000 21.86831 179 ASN B CA 1
ATOM 3864 C C . ASN B 2 42 ? 13.55300 34.95700 -5.52900 1.000 21.74468 179 ASN B C 1
ATOM 3865 O O . ASN B 2 42 ? 13.59900 35.36900 -4.36400 1.000 19.76222 179 ASN B O 1
ATOM 3876 N N . TYR B 2 43 ? 12.45600 35.04900 -6.28300 1.000 26.40439 180 TYR B N 1
ATOM 3877 C CA . TYR B 2 43 ? 11.21400 35.60300 -5.75700 1.000 25.17494 180 TYR B CA 1
ATOM 3878 C C . TYR B 2 43 ? 10.74300 34.83300 -4.52900 1.000 14.91030 180 TYR B C 1
ATOM 3879 O O . TYR B 2 43 ? 10.38100 35.42900 -3.50800 1.000 20.09001 180 TYR B O 1
ATOM 3897 N N . ASP B 2 44 ? 10.74600 33.50000 -4.61000 1.000 20.74359 181 ASP B N 1
ATOM 3898 C CA . ASP B 2 44 ? 10.29900 32.69200 -3.48000 1.000 21.75731 181 ASP B CA 1
ATOM 3899 C C . ASP B 2 44 ? 11.25600 32.80900 -2.29900 1.000 31.88532 181 ASP B C 1
ATOM 3900 O O . ASP B 2 44 ? 10.82200 32.84000 -1.14300 1.000 27.97485 181 ASP B O 1
ATOM 3909 N N . LYS B 2 45 ? 12.56000 32.87100 -2.57100 1.000 25.41632 182 LYS B N 1
ATOM 3910 C CA . LYS B 2 45 ? 13.53400 33.06300 -1.50000 1.000 24.52471 182 LYS B CA 1
ATOM 3911 C C . LYS B 2 45 ? 13.34900 34.41400 -0.83700 1.000 19.57952 182 LYS B C 1
ATOM 3912 O O . LYS B 2 45 ? 13.39100 34.52900 0.39600 1.000 26.17249 182 LYS B O 1
ATOM 3931 N N . ILE B 2 46 ? 13.15900 35.45500 -1.65000 1.000 18.76749 183 ILE B N 1
ATOM 3932 C CA . ILE B 2 46 ? 12.93700 36.79300 -1.11600 1.000 18.05345 183 ILE B CA 1
ATOM 3933 C C . ILE B 2 46 ? 11.68800 36.82100 -0.24500 1.000 19.49806 183 ILE B C 1
ATOM 3934 O O . ILE B 2 46 ? 11.68000 37.41800 0.84000 1.000 24.08285 183 ILE B O 1
ATOM 3950 N N . LEU B 2 47 ? 10.61700 36.16700 -0.70000 1.000 20.24042 184 LEU B N 1
ATOM 3951 C CA . LEU B 2 47 ? 9.41700 36.03900 0.11800 1.000 26.24696 184 LEU B CA 1
ATOM 3952 C C . LEU B 2 47 ? 9.75500 35.44900 1.48200 1.000 18.45938 184 LEU B C 1
ATOM 3953 O O . LEU B 2 47 ? 9.48500 36.05900 2.52000 1.000 28.11685 184 LEU B O 1
ATOM 3969 N N . ASN B 2 48 ? 10.38500 34.27000 1.48600 1.000 22.88800 185 ASN B N 1
ATOM 3970 C CA . ASN B 2 48 ? 10.74200 33.60500 2.73800 1.000 20.30420 185 ASN B CA 1
ATOM 3971 C C . ASN B 2 48 ? 11.56100 34.51200 3.64900 1.000 30.30453 185 ASN B C 1
ATOM 3972 O O . ASN B 2 48 ? 11.35400 34.53200 4.86800 1.000 30.04731 185 ASN B O 1
ATOM 3983 N N . ASN B 2 49 ? 12.49400 35.27400 3.07700 1.000 28.19487 186 ASN B N 1
ATOM 3984 C CA . ASN B 2 49 ? 13.31500 36.15800 3.89600 1.000 31.03430 186 ASN B CA 1
ATOM 3985 C C . ASN B 2 49 ? 12.52300 37.35800 4.39800 1.000 22.83401 186 ASN B C 1
ATOM 3986 O O . ASN B 2 49 ? 12.77400 37.84000 5.50800 1.000 33.39087 186 ASN B O 1
ATOM 3997 N N . LEU B 2 50 ? 11.56500 37.85000 3.60900 1.000 28.15698 187 LEU B N 1
ATOM 3998 C CA . LEU B 2 50 ? 10.78600 39.01000 4.02800 1.000 26.51927 187 LEU B CA 1
ATOM 3999 C C . LEU B 2 50 ? 9.72100 38.64900 5.05800 1.000 37.47673 187 LEU B C 1
ATOM 4000 O O . LEU B 2 50 ? 9.37100 39.49200 5.89100 1.000 41.54072 187 LEU B O 1
ATOM 4016 N N . THR B 2 51 ? 9.18700 37.42300 5.01800 1.000 36.09100 188 THR B N 1
ATOM 4017 C CA . THR B 2 51 ? 8.32400 36.96800 6.10600 1.000 35.31945 188 THR B CA 1
ATOM 4018 C C . THR B 2 51 ? 9.08200 36.97300 7.42500 1.000 44.11342 188 THR B C 1
ATOM 4019 O O . THR B 2 51 ? 8.61300 37.52500 8.42700 1.000 49.82783 188 THR B O 1
ATOM 4030 N N . HIS B 2 52 ? 10.26400 36.35400 7.43700 1.000 50.71213 189 HIS B N 1
ATOM 4031 C CA . HIS B 2 52 ? 11.09000 36.33100 8.63700 1.000 49.53500 189 HIS B CA 1
ATOM 4032 C C . HIS B 2 52 ? 11.55800 37.72900 9.02200 1.000 50.16339 189 HIS B C 1
ATOM 4033 O O . HIS B 2 52 ? 11.80300 37.99800 10.20300 1.000 51.60428 189 HIS B O 1
ATOM 4047 N N . ASN B 2 53 ? 11.68200 38.63100 8.04700 1.000 58.93079 190 ASN B N 1
ATOM 4048 C CA . ASN B 2 53 ? 12.17400 39.97900 8.30300 1.000 51.25761 190 ASN B CA 1
ATOM 4049 C C . ASN B 2 53 ? 11.09800 40.93300 8.80000 1.000 42.65643 190 ASN B C 1
ATOM 4050 O O . ASN B 2 53 ? 11.44000 42.02600 9.26500 1.000 40.30134 190 ASN B O 1
ATOM 4061 N N . LYS B 2 54 ? 9.84500 40.52400 8.65900 1.000 38.43506 191 LYS B N 1
ATOM 4062 C CA . LYS B 2 54 ? 8.66300 41.25300 8.99600 1.000 46.02527 191 LYS B CA 1
ATOM 4063 C C . LYS B 2 54 ? 8.57800 42.47000 8.11100 1.000 48.56396 191 LYS B C 1
ATOM 4064 O O . LYS B 2 54 ? 7.89300 43.39300 8.42900 1.000 50.47937 191 LYS B O 1
ATOM 4083 N N . LYS B 2 55 ? 9.20200 42.44200 6.95400 1.000 40.54755 192 LYS B N 1
ATOM 4084 C CA . LYS B 2 55 ? 9.24200 43.61300 6.12800 1.000 51.05862 192 LYS B CA 1
ATOM 4085 C C . LYS B 2 55 ? 8.02700 43.74200 5.24100 1.000 48.51618 192 LYS B C 1
ATOM 4086 O O . LYS B 2 55 ? 7.79400 44.77000 4.67400 1.000 46.30089 192 LYS B O 1
ATOM 4105 N N . LEU B 2 56 ? 7.21100 42.71600 5.16800 1.000 48.24648 193 LEU B N 1
ATOM 4106 C CA . LEU B 2 56 ? 6.01300 42.81700 4.36000 1.000 56.91023 193 LEU B CA 1
ATOM 4107 C C . LEU B 2 56 ? 4.74400 43.07400 5.19900 1.000 68.82382 193 LEU B C 1
ATOM 4108 O O . LEU B 2 56 ? 3.63500 42.92600 4.72000 1.000 74.64279 193 LEU B O 1
ATOM 4124 N N . ASP B 2 57 ? 4.95100 43.51000 6.43300 1.000 71.87390 194 ASP B N 1
ATOM 4125 C CA . ASP B 2 57 ? 3.85700 43.76900 7.34500 1.000 77.35439 194 ASP B CA 1
ATOM 4126 C C . ASP B 2 57 ? 2.96200 42.49200 7.46900 1.000 69.13158 194 ASP B C 1
ATOM 4127 O O . ASP B 2 57 ? 3.46600 41.50500 8.00400 1.000 61.94863 194 ASP B O 1
ATOM 4136 N N . LYS B 2 58 ? 1.69900 42.43500 7.02800 1.000 64.77174 195 LYS B N 1
ATOM 4137 C CA . LYS B 2 58 ? 0.93400 41.22900 7.29400 1.000 64.82987 195 LYS B CA 1
ATOM 4138 C C . LYS B 2 58 ? 0.58400 40.50100 6.02200 1.000 61.42471 195 LYS B C 1
ATOM 4139 O O . LYS B 2 58 ? -0.34800 39.69500 6.02500 1.000 59.53487 195 LYS B O 1
ATOM 4158 N N . ASP B 2 59 ? 1.29400 40.75200 4.93200 1.000 55.99440 196 ASP B N 1
ATOM 4159 C CA . ASP B 2 59 ? 0.96700 40.02500 3.76400 1.000 50.62047 196 ASP B CA 1
ATOM 4160 C C . ASP B 2 59 ? 1.78700 38.76800 3.91700 1.000 43.66558 196 ASP B C 1
ATOM 4161 O O . ASP B 2 59 ? 2.91400 38.85400 4.31100 1.000 44.19163 196 ASP B O 1
ATOM 4170 N N . THR B 2 60 ? 1.21100 37.61400 3.62600 1.000 38.09229 197 THR B N 1
ATOM 4171 C CA . THR B 2 60 ? 1.94000 36.33800 3.69200 1.000 39.75397 197 THR B CA 1
ATOM 4172 C C . THR B 2 60 ? 1.81000 35.73900 2.27800 1.000 42.08972 197 THR B C 1
ATOM 4173 O O . THR B 2 60 ? 1.11000 34.77700 2.08200 1.000 35.06529 197 THR B O 1
ATOM 4184 N N . PRO B 2 61 ? 2.60500 36.30700 1.28300 1.000 31.00943 198 PRO B N 1
ATOM 4185 C CA . PRO B 2 61 ? 2.40500 35.82500 -0.08700 1.000 32.00387 198 PRO B CA 1
ATOM 4186 C C . PRO B 2 61 ? 2.81600 34.36800 -0.22900 1.000 27.28839 198 PRO B C 1
ATOM 4187 O O . PRO B 2 61 ? 3.65800 33.85700 0.51200 1.000 33.00851 198 PRO B O 1
ATOM 4198 N N . SER B 2 62 ? 2.20300 33.70100 -1.20100 1.000 25.52832 199 SER B N 1
ATOM 4199 C CA . SER B 2 62 ? 2.39900 32.27200 -1.38300 1.000 35.93005 199 SER B CA 1
ATOM 4200 C C . SER B 2 62 ? 3.67300 32.00100 -2.17100 1.000 30.27105 199 SER B C 1
ATOM 4201 O O . SER B 2 62 ? 3.93500 32.64600 -3.19200 1.000 31.41760 199 SER B O 1
ATOM 4209 N N . ARG B 2 63 ? 4.46600 31.04800 -1.69200 1.000 30.42470 200 ARG B N 1
ATOM 4210 C CA . ARG B 2 63 ? 5.60400 30.54700 -2.44700 1.000 30.13258 200 ARG B CA 1
ATOM 4211 C C . ARG B 2 63 ? 5.10600 29.48900 -3.43000 1.000 31.25941 200 ARG B C 1
ATOM 4212 O O . ARG B 2 63 ? 3.90100 29.26500 -3.57400 1.000 38.45012 200 ARG B O 1
ATOM 4233 N N . THR B 2 64 ? 6.03300 28.82400 -4.11700 1.000 32.04666 201 THR B N 1
ATOM 4234 C CA . THR B 2 64 ? 5.66300 27.84200 -5.13000 1.000 35.94076 201 THR B CA 1
ATOM 4235 C C . THR B 2 64 ? 4.78200 26.75200 -4.53300 1.000 26.28054 201 THR B C 1
ATOM 4236 O O . THR B 2 64 ? 5.12000 26.15000 -3.51000 1.000 37.09996 201 THR B O 1
ATOM 4247 N N . CYS B 2 65 ? 3.64300 26.50600 -5.17500 1.000 34.11921 202 CYS B N 1
ATOM 4248 C CA . CYS B 2 65 ? 2.65100 25.55700 -4.69500 1.000 39.36768 202 CYS B CA 1
ATOM 4249 C C . CYS B 2 65 ? 2.66000 24.29000 -5.54100 1.000 23.65494 202 CYS B C 1
ATOM 4250 O O . CYS B 2 65 ? 2.92800 24.32700 -6.74600 1.000 35.80198 202 CYS B O 1
ATOM 4258 N N . CYS B 2 66 ? 2.36500 23.16600 -4.89200 1.000 26.23500 203 CYS B N 1
ATOM 4259 C CA . CYS B 2 66 ? 2.13300 21.89900 -5.57600 1.000 25.28752 203 CYS B CA 1
ATOM 4260 C C . CYS B 2 66 ? 0.64500 21.81100 -5.89200 1.000 28.00304 203 CYS B C 1
ATOM 4261 O O . CYS B 2 66 ? -0.17400 21.56600 -5.00000 1.000 24.43698 203 CYS B O 1
ATOM 4268 N N . ARG B 2 67 ? 0.29600 22.00800 -7.15400 1.000 26.16673 204 ARG B N 1
ATOM 4269 C CA . ARG B 2 67 ? -1.08500 22.22600 -7.55000 1.000 34.13536 204 ARG B CA 1
ATOM 4270 C C . ARG B 2 67 ? -1.41600 21.39800 -8.78000 1.000 29.07837 204 ARG B C 1
ATOM 4271 O O . ARG B 2 67 ? -0.52100 21.01500 -9.54100 1.000 32.49233 204 ARG B O 1
ATOM 4292 N N . PRO B 2 68 ? -2.69800 21.10900 -9.00400 1.000 31.47672 205 PRO B N 1
ATOM 4293 C CA . PRO B 2 68 ? -3.09000 20.45300 -10.25500 1.000 24.33211 205 PRO B CA 1
ATOM 4294 C C . PRO B 2 68 ? -3.05700 21.42700 -11.42100 1.000 25.32589 205 PRO B C 1
ATOM 4295 O O . PRO B 2 68 ? -3.45400 22.58800 -11.30000 1.000 29.10002 205 PRO B O 1
ATOM 4306 N N . ILE B 2 69 ? -2.56100 20.94300 -12.55800 1.000 27.31612 206 ILE B N 1
ATOM 4307 C CA . ILE B 2 69 ? -2.64700 21.67500 -13.81800 1.000 34.47721 206 ILE B CA 1
ATOM 4308 C C . ILE B 2 69 ? -3.64100 21.04800 -14.77900 1.000 26.51220 206 ILE B C 1
ATOM 4309 O O . ILE B 2 69 ? -3.94900 21.65900 -15.81600 1.000 25.58840 206 ILE B O 1
ATOM 4325 N N . ALA B 2 70 ? -4.14600 19.85600 -14.47500 1.000 28.81954 207 ALA B N 1
ATOM 4326 C CA . ALA B 2 70 ? -5.19000 19.20600 -15.25000 1.000 21.88136 207 ALA B CA 1
ATOM 4327 C C . ALA B 2 70 ? -6.06400 18.42100 -14.28500 1.000 29.03800 207 ALA B C 1
ATOM 4328 O O . ALA B 2 70 ? -5.56100 17.84300 -13.31700 1.000 26.53703 207 ALA B O 1
ATOM 4335 N N . PHE B 2 71 ? -7.36600 18.40600 -14.54700 1.000 30.17380 208 PHE B N 1
ATOM 4336 C CA . PHE B 2 71 ? -8.32200 17.75500 -13.66600 1.000 28.39521 208 PHE B CA 1
ATOM 4337 C C . PHE B 2 71 ? -8.84800 16.47300 -14.29600 1.000 26.60968 208 PHE B C 1
ATOM 4338 O O . PHE B 2 71 ? -8.89700 16.33100 -15.52100 1.000 22.76354 208 PHE B O 1
ATOM 4355 N N . ASP B 2 72 ? -9.23700 15.53800 -13.43300 1.000 25.17990 209 ASP B N 1
ATOM 4356 C CA . ASP B 2 72 ? -9.75300 14.24800 -13.85800 1.000 20.58262 209 ASP B CA 1
ATOM 4357 C C . ASP B 2 72 ? -11.11000 14.41100 -14.54300 1.000 16.57770 209 ASP B C 1
ATOM 4358 O O . ASP B 2 72 ? -11.71600 15.48700 -14.54200 1.000 21.15403 209 ASP B O 1
ATOM 4367 N N . ASP B 2 73 ? -11.58300 13.31900 -15.13900 1.000 17.40424 210 ASP B N 1
ATOM 4368 C CA . ASP B 2 73 ? -12.90100 13.31700 -15.75900 1.000 21.93173 210 ASP B CA 1
ATOM 4369 C C . ASP B 2 73 ? -13.98300 13.57300 -14.71700 1.000 15.68652 210 ASP B C 1
ATOM 4370 O O . ASP B 2 73 ? -13.80300 13.31200 -13.52400 1.000 20.66899 210 ASP B O 1
ATOM 4379 N N . ASP B 2 74 ? -15.11700 14.09400 -15.18000 1.000 16.84929 211 ASP B N 1
ATOM 4380 C CA . ASP B 2 74 ? -16.26400 14.27900 -14.30400 1.000 19.77056 211 ASP B CA 1
ATOM 4381 C C . ASP B 2 74 ? -16.70400 12.94200 -13.72000 1.000 24.24396 211 ASP B C 1
ATOM 4382 O O . ASP B 2 74 ? -16.52800 11.88300 -14.32800 1.000 14.44754 211 ASP B O 1
ATOM 4391 N N . ILE B 2 75 ? -17.28200 12.99600 -12.52400 1.000 17.27624 212 ILE B N 1
ATOM 4392 C CA . ILE B 2 75 ? -17.84600 11.82100 -11.87300 1.000 16.04959 212 ILE B CA 1
ATOM 4393 C C . ILE B 2 75 ? -19.32300 12.07100 -11.61300 1.000 21.18898 212 ILE B C 1
ATOM 4394 O O . ILE B 2 75 ? -19.73100 13.20200 -11.32600 1.000 18.17156 212 ILE B O 1
ATOM 4410 N N . SER B 2 76 ? -20.12200 11.01600 -11.73200 1.000 19.07094 213 SER B N 1
ATOM 4411 C CA . SER B 2 76 ? -21.55000 11.07300 -11.47800 1.000 14.55018 213 SER B CA 1
ATOM 4412 C C . SER B 2 76 ? -21.92900 10.02900 -10.43600 1.000 20.09348 213 SER B C 1
ATOM 4413 O O . SER B 2 76 ? -21.20100 9.05900 -10.20500 1.000 21.96719 213 SER B O 1
ATOM 4421 N N . PHE B 2 77 ? -23.07900 10.24200 -9.80100 1.000 14.27585 214 PHE B N 1
ATOM 4422 C CA . PHE B 2 77 ? -23.58900 9.29400 -8.82100 1.000 16.69144 214 PHE B CA 1
ATOM 4423 C C . PHE B 2 77 ? -25.07000 9.55900 -8.59500 1.000 16.57696 214 PHE B C 1
ATOM 4424 O O . PHE B 2 77 ? -25.57500 10.65100 -8.86700 1.000 11.25972 214 PHE B O 1
ATOM 4441 N N . LEU B 2 78 ? -25.75500 8.53800 -8.09000 1.000 12.94576 215 LEU B N 1
ATOM 4442 C CA . LEU B 2 78 ? -27.18100 8.59100 -7.79800 1.000 13.50467 215 LEU B CA 1
ATOM 4443 C C . LEU B 2 78 ? -27.37700 8.61100 -6.28800 1.000 11.44144 215 LEU B C 1
ATOM 4444 O O . LEU B 2 78 ? -26.81200 7.77300 -5.57800 1.000 16.50716 215 LEU B O 1
ATOM 4460 N N . ASP B 2 79 ? -28.17100 9.56300 -5.79600 1.000 17.49738 216 ASP B N 1
ATOM 4461 C CA . ASP B 2 79 ? -28.36200 9.69200 -4.36000 1.000 13.65054 216 ASP B CA 1
ATOM 4462 C C . ASP B 2 79 ? -29.54500 8.84100 -3.89700 1.000 15.20545 216 ASP B C 1
ATOM 4463 O O . ASP B 2 79 ? -30.21100 8.16800 -4.68700 1.000 13.92881 216 ASP B O 1
ATOM 4472 N N . ASP B 2 80 ? -29.81100 8.88100 -2.58800 1.000 23.54917 217 ASP B N 1
ATOM 4473 C CA . ASP B 2 80 ? -30.86400 8.05300 -2.01000 1.000 22.36632 217 ASP B CA 1
ATOM 4474 C C . ASP B 2 80 ? -32.24500 8.44800 -2.51900 1.000 21.72096 217 ASP B C 1
ATOM 4475 O O . ASP B 2 80 ? -33.15400 7.61000 -2.54700 1.000 23.84119 217 ASP B O 1
ATOM 4484 N N . SER B 2 81 ? -32.42500 9.70400 -2.91900 1.000 20.99886 218 SER B N 1
ATOM 4485 C CA . SER B 2 81 ? -33.68800 10.17200 -3.47300 1.000 21.86560 218 SER B CA 1
ATOM 4486 C C . SER B 2 81 ? -33.79300 9.93900 -4.97500 1.000 15.74064 218 SER B C 1
ATOM 4487 O O . SER B 2 81 ? -34.67800 10.51400 -5.61700 1.000 21.63073 218 SER B O 1
ATOM 4495 N N . LEU B 2 82 ? -32.90400 9.11900 -5.54200 1.000 15.26967 219 LEU B N 1
ATOM 4496 C CA . LEU B 2 82 ? -32.92100 8.75100 -6.95600 1.000 17.61355 219 LEU B CA 1
ATOM 4497 C C . LEU B 2 82 ? -32.68000 9.94700 -7.87500 1.000 15.71622 219 LEU B C 1
ATOM 4498 O O . LEU B 2 82 ? -33.18600 9.98400 -8.99800 1.000 16.64324 219 LEU B O 1
ATOM 4514 N N . GLU B 2 83 ? -31.90400 10.92500 -7.41700 1.000 18.38415 220 GLU B N 1
ATOM 4515 C CA . GLU B 2 83 ? -31.49000 12.05200 -8.24100 1.000 21.91876 220 GLU B CA 1
ATOM 4516 C C . GLU B 2 83 ? -30.01400 11.91200 -8.59200 1.000 19.22309 220 GLU B C 1
ATOM 4517 O O . GLU B 2 83 ? -29.19000 11.58300 -7.73200 1.000 15.75345 220 GLU B O 1
ATOM 4529 N N . TYR B 2 84 ? -29.68800 12.15700 -9.85800 1.000 18.38052 221 TYR B N 1
ATOM 4530 C CA . TYR B 2 84 ? -28.30500 12.10500 -10.31000 1.000 16.94512 221 TYR B CA 1
ATOM 4531 C C . TYR B 2 84 ? -27.60600 13.43200 -10.04900 1.000 21.02785 221 TYR B C 1
ATOM 4532 O O . TYR B 2 84 ? -28.21400 14.50200 -10.14500 1.000 14.40496 221 TYR B O 1
ATOM 4550 N N . HIS B 2 85 ? -26.31900 13.35500 -9.71700 1.000 14.54285 222 HIS B N 1
ATOM 4551 C CA . HIS B 2 85 ? -25.47400 14.52700 -9.55400 1.000 18.37483 222 HIS B CA 1
ATOM 4552 C C . HIS B 2 85 ? -24.15800 14.29600 -10.28100 1.000 20.83857 222 HIS B C 1
ATOM 4553 O O . HIS B 2 85 ? -23.67200 13.16600 -10.36800 1.000 19.28647 222 HIS B O 1
ATOM 4567 N N . THR B 2 86 ? -23.58500 15.37700 -10.80200 1.000 20.30759 223 THR B N 1
ATOM 4568 C CA . THR B 2 86 ? -22.30900 15.32500 -11.50200 1.000 10.65534 223 THR B CA 1
ATOM 4569 C C . THR B 2 86 ? -21.37700 16.37200 -10.91300 1.000 15.82166 223 THR B C 1
ATOM 4570 O O . THR B 2 86 ? -21.76100 17.53700 -10.76800 1.000 18.39857 223 THR B O 1
ATOM 4581 N N . LEU B 2 87 ? -20.16100 15.95600 -10.57100 1.000 14.82114 224 LEU B N 1
ATOM 4582 C CA . LEU B 2 87 ? -19.14000 16.84600 -10.03600 1.000 12.96250 224 LEU B CA 1
ATOM 4583 C C . LEU B 2 87 ? -18.05400 17.05300 -11.08200 1.000 18.70491 224 LEU B C 1
ATOM 4584 O O . LEU B 2 87 ? -17.56700 16.08600 -11.67700 1.000 20.45044 224 LEU B O 1
ATOM 4600 N N . LYS B 2 88 ? -17.67800 18.31000 -11.30200 1.000 18.29511 225 LYS B N 1
ATOM 4601 C CA . LYS B 2 88 ? -16.65500 18.66800 -12.27200 1.000 24.09019 225 LYS B CA 1
ATOM 4602 C C . LYS B 2 88 ? -15.47300 19.31300 -11.56300 1.000 18.23886 225 LYS B C 1
ATOM 4603 O O . LYS B 2 88 ? -15.64000 20.00600 -10.55400 1.000 23.06097 225 LYS B O 1
ATOM 4622 N N . LYS B 2 89 ? -14.27800 19.08000 -12.10600 1.000 21.67693 226 LYS B N 1
ATOM 4623 C CA . LYS B 2 89 ? -13.03400 19.59800 -11.53700 1.000 23.49461 226 LYS B CA 1
ATOM 4624 C C . LYS B 2 89 ? -12.93100 19.25400 -10.05300 1.000 17.36408 226 LYS B C 1
ATOM 4625 O O . LYS B 2 89 ? -12.62000 20.09500 -9.20600 1.000 23.34782 226 LYS B O 1
ATOM 4644 N N . HIS B 2 90 ? -13.21300 17.98900 -9.74200 1.000 28.96637 227 HIS B N 1
ATOM 4645 C CA . HIS B 2 90 ? -13.21800 17.49900 -8.37100 1.000 17.30680 227 HIS B CA 1
ATOM 4646 C C . HIS B 2 90 ? -11.94700 16.75500 -7.99500 1.000 22.65600 227 HIS B C 1
ATOM 4647 O O . HIS B 2 90 ? -11.66100 16.61500 -6.80200 1.000 23.65497 227 HIS B O 1
ATOM 4661 N N . SER B 2 91 ? -11.19200 16.27000 -8.97700 1.000 26.28304 228 SER B N 1
ATOM 4662 C CA . SER B 2 91 ? -10.03700 15.42300 -8.73200 1.000 22.31437 228 SER B CA 1
ATOM 4663 C C . SER B 2 91 ? -8.91600 15.81600 -9.68000 1.000 20.87747 228 SER B C 1
ATOM 4664 O O . SER B 2 91 ? -9.16600 16.17000 -10.83600 1.000 20.98816 228 SER B O 1
ATOM 4672 N N . ALA B 2 92 ? -7.68400 15.75000 -9.18800 1.000 27.76720 229 ALA B N 1
ATOM 4673 C CA . ALA B 2 92 ? -6.53300 16.11900 -9.99500 1.000 35.85531 229 ALA B CA 1
ATOM 4674 C C . ALA B 2 92 ? -6.14000 14.98300 -10.93100 1.000 33.46200 229 ALA B C 1
ATOM 4675 O O . ALA B 2 92 ? -6.27400 13.80100 -10.60400 1.000 28.11065 229 ALA B O 1
ATOM 4682 N N . LYS B 2 93 ? -5.64900 15.35500 -12.10900 1.000 26.71755 230 LYS B N 1
ATOM 4683 C CA . LYS B 2 93 ? -5.11700 14.40200 -13.07800 1.000 39.40685 230 LYS B CA 1
ATOM 4684 C C . LYS B 2 93 ? -3.61600 14.52800 -13.28100 1.000 35.29080 230 LYS B C 1
ATOM 4685 O O . LYS B 2 93 ? -2.93600 13.51300 -13.45300 1.000 32.44277 230 LYS B O 1
ATOM 4704 N N . LYS B 2 94 ? -3.06700 15.74200 -13.26400 1.000 36.63106 231 LYS B N 1
ATOM 4705 C CA . LYS B 2 94 ? -1.62700 15.92900 -13.39600 1.000 43.36668 231 LYS B CA 1
ATOM 4706 C C . LYS B 2 94 ? -1.15700 17.12700 -12.58200 1.000 37.69868 231 LYS B C 1
ATOM 4707 O O . LYS B 2 94 ? -1.85400 18.14300 -12.49800 1.000 32.61781 231 LYS B O 1
ATOM 4726 N N . CYS B 2 95 ? 0.02000 16.99400 -11.97900 1.000 44.15413 232 CYS B N 1
ATOM 4727 C CA . CYS B 2 95 ? 0.53900 17.92800 -10.99200 1.000 33.80707 232 CYS B CA 1
ATOM 4728 C C . CYS B 2 95 ? 1.71300 18.71000 -11.56000 1.000 32.97502 232 CYS B C 1
ATOM 4729 O O . CYS B 2 95 ? 2.31200 18.32900 -12.56800 1.000 35.71237 232 CYS B O 1
ATOM 4736 N N . ALA B 2 96 ? 2.02600 19.82400 -10.89300 1.000 33.88487 233 ALA B N 1
ATOM 4737 C CA . ALA B 2 96 ? 3.15600 20.70100 -11.21800 1.000 30.87685 233 ALA B CA 1
ATOM 4738 C C . ALA B 2 96 ? 3.38500 21.72700 -10.13800 1.000 38.48190 233 ALA B C 1
ATOM 4739 O O . ALA B 2 96 ? 2.49900 22.05400 -9.40400 1.000 33.87406 233 ALA B O 1
ATOM 4746 N N . CYS B 2 97 ? 4.60300 22.23700 -10.07900 1.000 32.00623 234 CYS B N 1
ATOM 4747 C CA . CYS B 2 97 ? 4.95300 23.25500 -9.15200 1.000 31.51766 234 CYS B CA 1
ATOM 4748 C C . CYS B 2 97 ? 4.57400 24.58600 -9.83800 1.000 35.81403 234 CYS B C 1
ATOM 4749 O O . CYS B 2 97 ? 5.01200 24.86400 -10.91100 1.000 36.74454 234 CYS B O 1
ATOM 4756 N N . VAL B 2 98 ? 3.73600 25.38300 -9.20600 1.000 33.69360 235 VAL B N 1
ATOM 4757 C CA . VAL B 2 98 ? 3.22300 26.62200 -9.77900 1.000 27.91972 235 VAL B CA 1
ATOM 4758 C C . VAL B 2 98 ? 3.44400 27.79600 -8.83200 1.000 25.85010 235 VAL B C 1
ATOM 4759 O O . VAL B 2 98 ? 3.45900 28.95000 -9.25900 1.000 32.51607 235 VAL B O 1
#

GO terms:
  GO:0004709 MAP kinase kinase kinase activity (F, IDA)
  GO:0048484 enteric nervous system development (P, IGI)
  GO:0048484 enteric nervous system development (P, IMP)
  GO:0005515 protein binding (F, IPI)
  GO:0065003 protein-containing complex assembly (P, IPI)

Organism: Danio rerio (NCBI:txid7955)

Solvent-accessible surface area: 16972 Å² total; per-residue (Å²): 193,40,62,3,18,51,15,1,44,49,0,3,67,48,88,56,0,11,90,26,3,3,38,1,0,28,30,3,65,55,136,102,50,140,73,96,81,6,41,76,211,130,0,20,139,13,1,71,71,1,34,105,113,4,62,75,150,20,1,17,16,12,5,1,7,41,25,124,112,8,40,155,19,72,9,1,17,28,9,16,33,7,1,5,9,68,4,2,11,96,71,169,140,105,47,21,0,26,87,20,34,103,56,0,103,109,80,165,91,3,98,54,64,5,56,70,0,61,71,24,0,71,40,51,125,164,20,173,0,8,0,107,85,96,61,12,40,50,0,0,107,8,3,5,16,0,3,3,11,76,0,5,2,6,9,59,149,23,126,152,31,18,2,6,0,26,4,44,17,70,118,20,65,164,40,89,126,85,0,41,156,9,23,88,23,3,39,98,4,44,0,4,62,44,0,4,91,14,45,18,104,69,88,82,40,149,31,20,195,163,18,190,27,9,112,76,108,106,81,97,42,64,3,61,76,43,131,110,76,60,163,6,122,0,28,2,28,60,40,76,19,46,32,87,4,122,81,33,25,77,120,131,8,86,94,9,66,87,48,64,161,94,176,156,56,131,187,96,118,48,78,82,32,49,25,123,27,110,31,72,19,53,44,2,0,1,2,16,55,88,64,99,25,41,39,24,140,150,30,1,5,96,134,29,27,29,102

Radius of gyration: 25.26 Å; Cα contacts (8 Å, |Δi|>4): 557; chains: 2; bounding box: 72×71×50 Å

Foldseek 3Di:
DQQLVVLVVVQCVDPQSVVLQVQLVPQQQPDDDPPARGDLLSNLVSLLVNLVRPDCVNVVSNQLADDQFCAPDPSNVSNQPSSPCSRNADDPDQAAVVVLVVVLCVDPQSVVLVVQLCQFLPADVVDPLRGPNLALVSNVSSLSSNRSGQFHKGADRDRAGFIGGRHHHPPVPPCSVVSVVVRCVGGPRSSNSSSSVVVNVVDDDPRYD/DFPFWDKDKDKAAPVVVVPPFAARHIDIAIFIDGDDVVVWDVVLVVLVVCVVVCVVPPDNDDTWDWGAPAADDKDWDAGPVRDIDIDPRRHGDDIDTD

InterPro domains:
  IPR003438 Glial cell line-derived neurotrophic factor receptor [PR01316] (90-110)
  IPR003438 Glial cell line-derived neurotrophic factor receptor [PR01316] (186-203)
  IPR003438 Glial cell line-derived neurotrophic factor receptor [PR01316] (224-236)
  IPR003438 Glial cell line-derived neurotrophic factor receptor [PR01316] (258-266)
  IPR003438 Glial cell line-derived neurotrophic factor receptor [PR01316] (288-305)
  IPR003438 Glial cell line-derived neurotrophic factor receptor [PR01316] (316-329)
  IPR003438 Glial cell line-derived neurotrophic factor receptor [PTHR10269] (14-452)
  IPR003503 Glial cell line-derived neurotrophic factor receptor, alpha 1 [PR01317] (61-73)
  IPR003503 Glial cell line-derived neurotrophic factor receptor, alpha 1 [PR01317] (83-89)
  IPR003503 Glial cell line-derived neurotrophic factor receptor, alpha 1 [PR01317] (357-378)
  IPR016017 GDNF/GAS1 [PF02351] (32-112)
  IPR016017 GDNF/GAS1 [PF02351] (153-236)
  IPR016017 GDNF/GAS1 [PF02351] (246-340)
  IPR016017 GDNF/GAS1 [SM00907] (32-114)
  IPR016017 GDNF/GAS1 [SM00907] (153-236)
  IPR016017 GDNF/GAS1 [SM00907] (246-340)
  IPR017372 Glial cell line-derived neurotrophic factor receptor, alpha 1/2 [PIRSF038071] (1-471)
  IPR037193 GDNF receptor alpha [SSF110035] (243-348)

B-factor: mean 33.36, std 19.1, range [5.83, 124.54]

Secondary structure (DSSP, 8-state):
--HHHHHHHHHHTSHHHHHHHHHHHTTTT---BTTBSS-HHHHHHHHHHHHHHS-HHHHHHHHT---S-SSSSHHHHHHHTTT-HHHHT--SS--BHHHHHHHHHTSHHHHHHHHHHHHHT-B-TTSTTSBSS--HHHHHHHHHTTBTBTT-EEE-SSSS--EEES-B-TT-GGGHHHHHHHHHHHHS-HHHHHHHHHHHHTS--TT--/---S-EEEEEEEEGGGG-SS-----EEEEEEEES--GGG--HHHHHHHHHHHHTTTTT-------EEEEEEPPPEEEE-TTS-EEEE-S-SEEEEEE-